Protein AF-A0A090SKT5-F1 (afdb_monomer_lite)

pLDDT: mean 83.18, std 12.88, range [39.44, 95.69]

Sequence (191 aa):
MKFIELPADWAGESSAFIEGAILAANFATEPLKPEAWLSTVVSDYTQAQESWVVEHLHAQYALLKTNQYALLTLLDDNQELAADFAEGFMTVWPVVEGQWQGKALSDGTERMLQALLTTLMLAMDEEQTHAQMRDAGFEQLPTYADLAPQLDAMVNEVAMAADEMMVGHQSQTVNPFKGVGRNDACLREWE

Secondary structure (DSSP, 8-state):
-------TT--SS-HHHHHHHHHHHHT-SS---GGGTHHHHSTT--HHHHHHHHHHHHHHHHHHHTT---HHHHHTT-HHHHHHHHHHHHHHHHHHHHHHTT----HHHHHHHHHHHHHHHHHH-HHHHHHHHHHTT-S----HHHHGGGHHHHHHHHHHHHHHHHHHHHHHH--TTTT--TTS-------

Organism: NCBI:txid990268

Structure (mmCIF, N/CA/C/O backbone):
data_AF-A0A090SKT5-F1
#
_entry.id   AF-A0A090SKT5-F1
#
loop_
_atom_site.group_PDB
_atom_site.id
_atom_site.type_symbol
_atom_site.label_atom_id
_atom_site.label_alt_id
_atom_site.label_comp_id
_atom_site.label_asym_id
_atom_site.label_entity_id
_atom_site.label_seq_id
_atom_site.pdbx_PDB_ins_code
_atom_site.Cartn_x
_atom_site.Cartn_y
_atom_site.Cartn_z
_atom_site.occupancy
_atom_site.B_iso_or_equiv
_atom_site.auth_seq_id
_atom_site.auth_comp_id
_atom_site.auth_asym_id
_atom_site.auth_atom_id
_atom_site.pdbx_PDB_model_num
ATOM 1 N N . MET A 1 1 ? 3.558 13.437 10.143 1.00 63.91 1 MET A N 1
ATOM 2 C CA . MET A 1 1 ? 2.651 12.313 9.844 1.00 63.91 1 MET A CA 1
ATOM 3 C C . MET A 1 1 ? 2.770 11.311 10.980 1.00 63.91 1 MET A C 1
ATOM 5 O O . MET A 1 1 ? 3.826 11.282 11.602 1.00 63.91 1 MET A O 1
ATOM 9 N N . LYS A 1 2 ? 1.703 10.591 11.316 1.00 69.69 2 LYS A N 1
ATOM 10 C CA . LYS A 1 2 ? 1.698 9.537 12.339 1.00 69.69 2 LYS A CA 1
ATOM 11 C C . LYS A 1 2 ? 0.786 8.417 11.847 1.00 69.69 2 LYS A C 1
ATOM 13 O O . LYS A 1 2 ? -0.106 8.708 11.052 1.00 69.69 2 LYS A O 1
ATOM 18 N N . PHE A 1 3 ? 1.012 7.196 12.322 1.00 78.38 3 PHE A N 1
ATOM 19 C CA . PHE A 1 3 ? 0.066 6.099 12.131 1.00 78.38 3 PHE A CA 1
ATOM 20 C C . PHE A 1 3 ? -1.327 6.469 12.642 1.00 78.38 3 PHE A C 1
ATOM 22 O O . PHE A 1 3 ? -1.463 7.363 13.487 1.00 78.38 3 PHE A O 1
ATOM 29 N N . ILE A 1 4 ? -2.340 5.750 12.159 1.00 78.44 4 ILE A N 1
ATOM 30 C CA . ILE A 1 4 ? -3.688 5.816 12.718 1.00 78.44 4 ILE A CA 1
ATOM 31 C C . ILE A 1 4 ? -3.653 5.669 14.248 1.00 78.44 4 ILE A C 1
ATOM 33 O O . ILE A 1 4 ? -3.120 4.703 14.808 1.00 78.44 4 ILE A O 1
ATOM 37 N N . GLU A 1 5 ? -4.209 6.665 14.940 1.00 77.44 5 GLU A N 1
ATOM 38 C CA . GLU A 1 5 ? -4.397 6.594 16.385 1.00 77.44 5 GLU A CA 1
ATOM 39 C C . GLU A 1 5 ? -5.571 5.646 16.648 1.00 77.44 5 GLU A C 1
ATOM 41 O O . GLU A 1 5 ? -6.711 5.920 16.267 1.00 77.44 5 GLU A O 1
ATOM 46 N N . LEU A 1 6 ? -5.272 4.489 17.239 1.00 75.00 6 LEU A N 1
ATOM 47 C CA . LEU A 1 6 ? -6.283 3.484 17.540 1.00 75.00 6 LEU A CA 1
ATOM 48 C C . LEU A 1 6 ? -7.045 3.875 18.819 1.00 75.00 6 LEU A C 1
ATOM 50 O O . LEU A 1 6 ? -6.420 4.310 19.793 1.00 75.00 6 LEU A O 1
ATOM 54 N N . PRO A 1 7 ? -8.382 3.721 18.847 1.00 71.44 7 PRO A N 1
ATOM 55 C CA . PRO A 1 7 ? -9.177 3.906 20.057 1.00 71.44 7 PRO A CA 1
ATOM 56 C C . PRO A 1 7 ? -8.672 3.047 21.227 1.00 71.44 7 PRO A C 1
ATOM 58 O O . PRO A 1 7 ? -8.150 1.953 21.033 1.00 71.44 7 PRO A O 1
ATOM 61 N N . ALA A 1 8 ? -8.853 3.515 22.465 1.00 64.88 8 ALA A N 1
ATOM 62 C CA . ALA A 1 8 ? -8.372 2.806 23.660 1.00 64.88 8 ALA A CA 1
ATOM 63 C C . ALA A 1 8 ? -9.045 1.435 23.889 1.00 64.88 8 ALA A C 1
ATOM 65 O O . ALA A 1 8 ? -8.529 0.606 24.635 1.00 64.88 8 ALA A O 1
ATOM 66 N N . ASP A 1 9 ? -10.202 1.213 23.271 1.00 65.06 9 ASP A N 1
ATOM 67 C CA . ASP A 1 9 ? -10.977 -0.026 23.248 1.00 65.06 9 ASP A CA 1
ATOM 68 C C . ASP A 1 9 ? -10.701 -0.889 22.004 1.00 65.06 9 ASP A C 1
ATOM 70 O O . ASP A 1 9 ? -11.391 -1.884 21.776 1.00 65.06 9 ASP A O 1
ATOM 74 N N . TRP A 1 10 ? -9.685 -0.544 21.205 1.00 68.44 10 TRP A N 1
ATOM 75 C CA . TRP A 1 10 ? -9.281 -1.330 20.046 1.00 68.44 10 TRP A CA 1
ATOM 76 C C . TRP A 1 10 ? -8.663 -2.665 20.472 1.00 68.44 10 TRP A C 1
ATOM 78 O O . TRP A 1 10 ? -7.512 -2.741 20.900 1.00 68.44 10 TRP A O 1
ATOM 88 N N . ALA A 1 11 ? -9.445 -3.734 20.348 1.00 58.81 11 ALA A N 1
ATOM 89 C CA . ALA A 1 11 ? -9.024 -5.108 20.593 1.00 58.81 11 ALA A CA 1
ATOM 90 C C . ALA A 1 11 ? -8.729 -5.824 19.263 1.00 58.81 11 ALA A C 1
ATOM 92 O O . ALA A 1 11 ? -9.421 -6.773 18.900 1.00 58.81 11 ALA A O 1
ATOM 93 N N . GLY A 1 12 ? -7.735 -5.331 18.522 1.00 67.56 12 GLY A N 1
ATOM 94 C CA . GLY A 1 12 ? -7.371 -5.844 17.200 1.00 67.56 12 GLY A CA 1
ATOM 95 C C . GLY A 1 12 ? -5.898 -5.627 16.860 1.00 67.56 12 GLY A C 1
ATOM 96 O O . GLY A 1 12 ? -5.064 -5.494 17.755 1.00 67.56 12 GLY A O 1
ATOM 97 N N . GLU A 1 13 ? -5.610 -5.586 15.562 1.00 80.75 13 GLU A N 1
ATOM 98 C CA . GLU A 1 13 ? -4.256 -5.477 15.007 1.00 80.75 13 GLU A CA 1
ATOM 99 C C . GLU A 1 13 ? -3.571 -4.134 15.309 1.00 80.75 13 GLU A C 1
ATOM 101 O O . GLU A 1 13 ? -4.218 -3.158 15.711 1.00 80.75 13 GLU A O 1
ATOM 106 N N . SER A 1 14 ? -2.247 -4.090 15.116 1.00 86.50 14 SER A N 1
ATOM 107 C CA . SER A 1 14 ? -1.407 -2.927 15.419 1.00 86.50 14 SER A CA 1
ATOM 108 C C . SER A 1 14 ? -1.718 -1.714 14.530 1.00 86.50 14 SER A C 1
ATOM 110 O O . SER A 1 14 ? -2.262 -1.828 13.431 1.00 86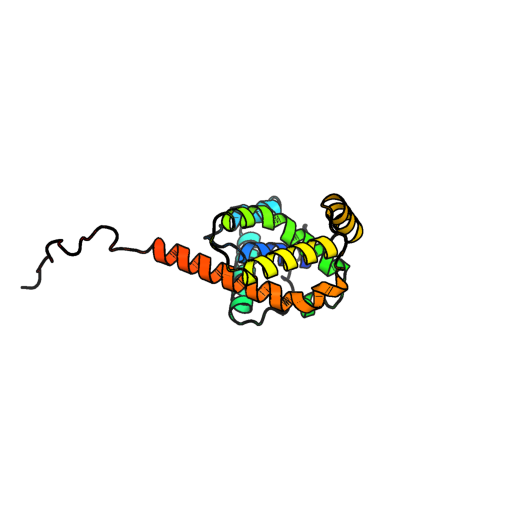.50 14 SER A O 1
ATOM 112 N N . SER A 1 15 ? -1.344 -0.510 14.983 1.00 88.06 15 SER A N 1
ATOM 113 C CA . SER A 1 15 ? -1.530 0.719 14.193 1.00 88.06 15 SER A CA 1
ATOM 114 C C . SER A 1 15 ? -0.823 0.659 12.835 1.00 88.06 15 SER A C 1
ATOM 116 O O . SER A 1 15 ? -1.331 1.213 11.864 1.00 88.06 15 SER A O 1
ATOM 118 N N . ALA A 1 16 ? 0.333 -0.012 12.763 1.00 89.19 16 ALA A N 1
ATOM 119 C CA . ALA A 1 16 ? 1.085 -0.187 11.524 1.00 89.19 16 ALA A CA 1
ATOM 120 C C . ALA A 1 16 ? 0.335 -1.096 10.541 1.00 89.19 16 ALA A C 1
ATOM 122 O O . ALA A 1 16 ? 0.197 -0.740 9.371 1.00 89.19 16 ALA A O 1
ATOM 123 N N . PHE A 1 17 ? -0.237 -2.200 11.031 1.00 91.69 17 PHE A N 1
ATOM 124 C CA . PHE A 1 17 ? -1.063 -3.103 10.231 1.00 91.69 17 PHE A CA 1
ATOM 125 C C . PHE A 1 17 ? -2.270 -2.384 9.614 1.00 91.69 17 PHE A C 1
ATOM 127 O O . PHE A 1 17 ? -2.494 -2.439 8.404 1.00 91.69 17 PHE A O 1
ATOM 134 N N . ILE A 1 18 ? -3.027 -1.638 10.425 1.00 90.44 18 ILE A N 1
ATOM 135 C CA . ILE A 1 18 ? -4.195 -0.898 9.928 1.00 90.44 18 ILE A CA 1
ATOM 136 C C . ILE A 1 18 ? -3.782 0.186 8.922 1.00 90.44 18 ILE A C 1
ATOM 138 O O . ILE A 1 18 ? -4.467 0.385 7.920 1.00 90.44 18 ILE A O 1
ATOM 142 N N . GLU A 1 19 ? -2.648 0.855 9.133 1.00 91.94 19 GLU A N 1
ATOM 143 C CA . GLU A 1 19 ? -2.122 1.840 8.181 1.00 91.94 19 GLU A CA 1
ATOM 144 C C . GLU A 1 19 ? -1.799 1.215 6.816 1.00 91.94 19 GLU A C 1
ATOM 146 O O . GLU A 1 19 ? -2.153 1.791 5.782 1.00 91.94 19 GLU A O 1
ATOM 151 N N . GLY A 1 20 ? -1.162 0.039 6.804 1.00 92.88 20 GLY A N 1
ATOM 152 C CA . GLY A 1 20 ? -0.850 -0.702 5.581 1.00 92.88 20 GLY A CA 1
ATOM 153 C C . GLY A 1 20 ? -2.106 -1.147 4.839 1.00 92.88 20 GLY A C 1
ATOM 154 O O . GLY A 1 20 ? -2.212 -0.961 3.625 1.00 92.88 20 GLY A O 1
ATOM 155 N N . ALA A 1 21 ? -3.102 -1.641 5.576 1.00 93.00 21 ALA A N 1
ATOM 156 C CA . ALA A 1 21 ? -4.405 -2.006 5.028 1.00 93.00 21 ALA A CA 1
ATOM 157 C C . ALA A 1 21 ? -5.124 -0.807 4.382 1.00 93.00 21 ALA A C 1
ATOM 159 O O . ALA A 1 21 ? -5.658 -0.914 3.275 1.00 93.00 21 ALA A O 1
ATOM 160 N N . ILE A 1 22 ? -5.095 0.356 5.042 1.00 92.69 22 ILE A N 1
ATOM 161 C CA . ILE A 1 22 ? -5.663 1.600 4.508 1.00 92.69 22 ILE A CA 1
ATOM 162 C C . ILE A 1 22 ? -4.902 2.056 3.257 1.00 92.69 22 ILE A C 1
ATOM 164 O O . ILE A 1 22 ? -5.537 2.491 2.293 1.00 92.69 22 ILE A O 1
ATOM 168 N N . LEU A 1 23 ? -3.570 1.915 3.226 1.00 94.19 23 LEU A N 1
ATOM 169 C CA . LEU A 1 23 ? -2.784 2.256 2.039 1.00 94.19 23 LEU A CA 1
ATOM 170 C C . LEU A 1 23 ? -3.163 1.382 0.842 1.00 94.19 23 LEU A C 1
ATOM 172 O O . LEU A 1 23 ? -3.394 1.912 -0.245 1.00 94.19 23 LEU A O 1
ATOM 176 N N . ALA A 1 24 ? -3.289 0.070 1.042 1.00 94.88 24 ALA A N 1
ATOM 177 C CA . ALA A 1 24 ? -3.755 -0.833 -0.005 1.00 94.88 24 ALA A CA 1
ATOM 178 C C . ALA A 1 24 ? -5.140 -0.414 -0.521 1.00 94.88 24 ALA A C 1
ATOM 180 O O . ALA A 1 24 ? -5.337 -0.313 -1.731 1.00 94.88 24 ALA A O 1
ATOM 181 N N . ALA A 1 25 ? -6.079 -0.085 0.373 1.00 92.69 25 ALA A N 1
ATOM 182 C CA . ALA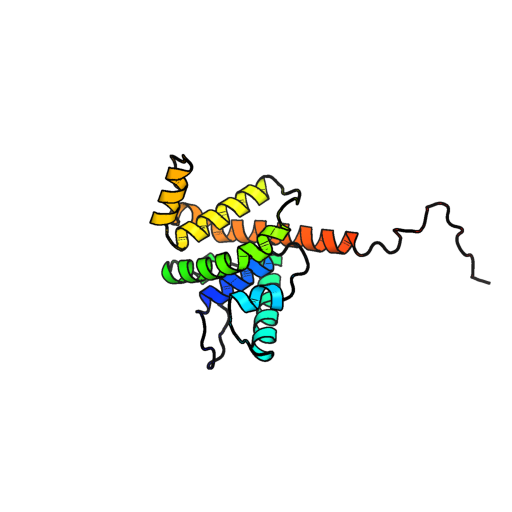 A 1 25 ? -7.404 0.402 -0.012 1.00 92.69 25 ALA A CA 1
ATOM 183 C C . ALA A 1 25 ? -7.349 1.719 -0.814 1.00 92.69 25 ALA A C 1
ATOM 185 O O . ALA A 1 25 ? -8.124 1.896 -1.755 1.00 92.69 25 ALA A O 1
ATOM 186 N N . ASN A 1 26 ? -6.412 2.619 -0.500 1.00 92.88 26 ASN A N 1
ATOM 187 C CA . ASN A 1 26 ? -6.178 3.852 -1.258 1.00 92.88 26 ASN A CA 1
ATOM 188 C C . ASN A 1 26 ? -5.581 3.620 -2.654 1.00 92.88 26 ASN A C 1
ATOM 190 O O . ASN A 1 26 ? -5.641 4.518 -3.493 1.00 92.88 26 ASN A O 1
ATOM 194 N N . PHE A 1 27 ? -5.057 2.427 -2.938 1.00 94.00 27 PHE A N 1
ATOM 195 C CA . PHE A 1 27 ? -4.645 2.020 -4.284 1.00 94.00 27 PHE A CA 1
ATOM 196 C C . PHE A 1 27 ? -5.785 1.402 -5.099 1.00 94.00 27 PHE A C 1
ATOM 198 O O . PHE A 1 27 ? -5.551 0.893 -6.197 1.00 94.00 27 PHE A O 1
ATOM 205 N N . ALA A 1 28 ? -7.025 1.436 -4.606 1.00 91.38 28 ALA A N 1
ATOM 206 C CA . ALA A 1 28 ? -8.179 1.094 -5.421 1.00 91.38 28 ALA A CA 1
ATOM 207 C C . ALA A 1 28 ? -8.213 1.966 -6.685 1.00 91.38 28 ALA A C 1
ATOM 209 O O . ALA A 1 28 ? -8.027 3.179 -6.642 1.00 91.38 28 ALA A O 1
ATOM 210 N N . THR A 1 29 ? -8.463 1.341 -7.830 1.00 86.69 29 THR A N 1
ATOM 211 C CA . THR A 1 29 ? -8.584 2.030 -9.127 1.00 86.69 29 THR A CA 1
ATOM 212 C C . THR A 1 29 ? -10.052 2.249 -9.507 1.00 86.69 29 THR A C 1
ATOM 214 O O . THR A 1 29 ? -10.357 2.797 -10.567 1.00 86.69 29 THR A O 1
ATOM 217 N N . GLU A 1 30 ? -10.973 1.790 -8.658 1.00 86.00 30 GLU A N 1
ATOM 218 C CA . GLU A 1 30 ? -12.425 1.928 -8.755 1.00 86.00 30 GLU A CA 1
ATOM 219 C C . GLU A 1 30 ? -13.002 2.236 -7.368 1.00 86.00 30 GLU A C 1
ATOM 221 O O . GLU A 1 30 ? -12.343 1.966 -6.363 1.00 86.00 30 GLU A O 1
ATOM 226 N N . PRO A 1 31 ? -14.230 2.782 -7.273 1.00 83.44 31 PRO A N 1
ATOM 227 C CA . PRO A 1 31 ? -14.885 3.005 -5.988 1.00 83.44 31 PRO A CA 1
ATOM 228 C C . PRO A 1 31 ? -14.985 1.715 -5.161 1.00 83.44 31 PRO A C 1
ATOM 230 O O . PRO A 1 31 ? -15.835 0.860 -5.414 1.00 83.44 31 PRO A O 1
ATOM 233 N N . LEU A 1 32 ? -14.128 1.599 -4.148 1.00 85.94 32 LEU A N 1
ATOM 234 C CA . LEU A 1 32 ? -14.120 0.495 -3.200 1.00 85.94 32 LEU A CA 1
ATOM 235 C C . LEU A 1 32 ? -14.872 0.910 -1.937 1.00 85.94 32 LEU A C 1
ATOM 237 O O . LEU A 1 32 ? -14.571 1.925 -1.313 1.00 85.94 32 LEU A O 1
ATOM 241 N N . LYS A 1 33 ? -15.874 0.116 -1.569 1.00 85.88 33 LYS A N 1
ATOM 242 C CA . LYS A 1 33 ? -16.616 0.316 -0.327 1.00 85.88 33 LYS A CA 1
ATOM 243 C C . LYS A 1 33 ? -15.802 -0.189 0.873 1.00 85.88 33 LYS A C 1
ATOM 245 O O . LYS A 1 33 ? -15.205 -1.259 0.742 1.00 85.88 33 LYS A O 1
ATOM 250 N N . PRO A 1 34 ? -15.794 0.511 2.022 1.00 84.44 34 PRO A N 1
ATOM 251 C CA . PRO A 1 34 ? -15.073 0.075 3.219 1.00 84.44 34 PRO A CA 1
ATOM 252 C C . PRO A 1 34 ? -15.412 -1.356 3.632 1.00 84.44 34 PRO A C 1
ATOM 25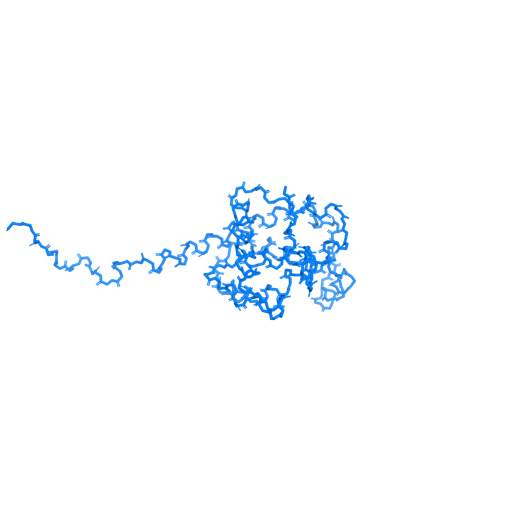4 O O . PRO A 1 34 ? -14.522 -2.146 3.918 1.00 84.44 34 PRO A O 1
ATOM 257 N N . GLU A 1 35 ? -16.683 -1.739 3.549 1.00 85.25 35 GLU A N 1
ATOM 258 C CA . GLU A 1 35 ? -17.174 -3.059 3.950 1.00 85.25 35 GLU A CA 1
ATOM 259 C C . GLU A 1 35 ? -16.612 -4.202 3.089 1.00 85.25 35 GLU A C 1
ATOM 261 O O . GLU A 1 35 ? -16.664 -5.358 3.497 1.00 85.25 35 GLU A O 1
ATOM 266 N N . ALA A 1 36 ? -16.073 -3.904 1.900 1.00 85.44 36 ALA A N 1
ATOM 267 C CA . ALA A 1 36 ? -15.491 -4.911 1.013 1.00 85.44 36 ALA A CA 1
ATOM 268 C C . ALA A 1 36 ? -14.099 -5.388 1.463 1.00 85.44 36 ALA A C 1
ATOM 270 O O . ALA A 1 36 ? -13.679 -6.469 1.055 1.00 85.44 36 ALA A O 1
ATOM 271 N N . TRP A 1 37 ? -13.390 -4.597 2.273 1.00 89.12 37 TRP A N 1
ATOM 272 C CA . TRP A 1 37 ? -12.034 -4.914 2.734 1.00 89.12 37 TRP A CA 1
ATOM 273 C C . TRP A 1 37 ? -11.875 -4.798 4.252 1.00 89.12 37 TRP A C 1
ATOM 275 O O . TRP A 1 37 ? -11.118 -5.551 4.846 1.00 89.12 37 TRP A O 1
ATOM 285 N N . LEU A 1 38 ? -12.619 -3.920 4.926 1.00 86.44 38 LEU A N 1
ATOM 286 C CA . LEU A 1 38 ? -12.474 -3.710 6.367 1.00 86.44 38 LEU A CA 1
ATOM 287 C C . LEU A 1 38 ? -12.774 -4.984 7.168 1.00 86.44 38 LEU A C 1
ATOM 289 O O . LEU A 1 38 ? -12.102 -5.256 8.159 1.00 86.44 38 LEU A O 1
ATOM 293 N N . SER A 1 39 ? -13.708 -5.818 6.698 1.00 85.75 39 SER A N 1
ATOM 294 C CA . SER A 1 39 ? -14.026 -7.104 7.330 1.00 85.75 39 SER A CA 1
ATOM 295 C C . SER A 1 39 ? -12.896 -8.136 7.255 1.00 85.75 39 SER A C 1
ATOM 297 O O . SER A 1 39 ? -12.932 -9.112 7.999 1.00 85.75 39 SER A O 1
ATOM 299 N N . THR A 1 40 ? -11.925 -7.977 6.345 1.00 85.50 40 THR A N 1
ATOM 300 C CA . THR A 1 40 ? -10.759 -8.877 6.258 1.00 85.50 40 THR A CA 1
ATOM 301 C C . THR A 1 40 ? -9.666 -8.497 7.252 1.00 85.50 40 THR A C 1
ATOM 303 O O . THR A 1 40 ? -8.800 -9.313 7.537 1.00 85.50 40 THR A O 1
ATOM 306 N N . VAL A 1 41 ? -9.715 -7.268 7.767 1.00 84.94 41 VAL A N 1
ATOM 307 C CA . VAL A 1 41 ? -8.723 -6.668 8.670 1.00 84.94 41 VAL A CA 1
ATOM 308 C C . VAL A 1 41 ? -9.243 -6.682 10.107 1.00 84.94 41 VAL A C 1
ATOM 310 O O . VAL A 1 41 ? -8.510 -6.978 11.042 1.00 84.94 41 VAL A O 1
ATOM 313 N N . VAL A 1 42 ? -10.529 -6.375 10.293 1.00 82.31 42 VAL A N 1
ATOM 314 C CA . VAL A 1 42 ? -11.173 -6.287 11.603 1.00 82.31 42 VAL A CA 1
ATOM 315 C C . VAL A 1 42 ? -12.477 -7.068 11.561 1.00 82.31 42 VAL A C 1
ATOM 317 O O . VAL A 1 42 ? -13.410 -6.722 10.837 1.00 82.31 42 VAL A O 1
ATOM 320 N N . SER A 1 43 ? -12.550 -8.131 12.358 1.00 77.94 43 SER A N 1
ATOM 321 C CA . SER A 1 43 ? -13.794 -8.877 12.554 1.00 77.94 43 SER A CA 1
ATOM 322 C C . SER A 1 43 ? -14.737 -8.098 13.474 1.00 77.94 43 SER A C 1
ATOM 324 O O . SER A 1 43 ? -14.291 -7.524 14.463 1.00 77.94 43 SER A O 1
ATOM 326 N N . ASP A 1 44 ? -16.036 -8.093 13.164 1.00 75.62 44 ASP A N 1
ATOM 327 C CA . ASP A 1 44 ? -17.092 -7.490 13.996 1.00 75.62 44 ASP A CA 1
ATOM 328 C C . ASP A 1 44 ? -16.866 -6.004 14.364 1.00 75.62 44 ASP A C 1
ATOM 330 O O . ASP A 1 44 ? -17.134 -5.574 15.490 1.00 75.62 44 ASP A O 1
ATOM 334 N N . TYR A 1 45 ? -16.395 -5.196 13.406 1.00 79.69 45 TYR A N 1
ATOM 335 C CA . TYR A 1 45 ? -16.198 -3.760 13.613 1.00 79.69 45 TYR A CA 1
ATOM 336 C C . TYR A 1 45 ? -17.525 -3.010 13.835 1.00 79.69 45 TYR A C 1
ATOM 338 O O . TYR A 1 45 ? -18.578 -3.321 13.274 1.00 79.69 45 TYR A O 1
ATOM 346 N N . THR A 1 46 ? -17.472 -1.968 14.660 1.00 84.00 46 THR A N 1
ATOM 347 C CA . THR A 1 46 ? -18.603 -1.068 14.911 1.00 84.00 46 THR A CA 1
ATOM 348 C C . THR A 1 46 ? -18.692 0.022 13.843 1.00 84.00 46 THR A C 1
ATOM 350 O O . THR A 1 46 ? -17.693 0.411 13.242 1.00 84.00 46 THR A O 1
ATOM 353 N N . GLN A 1 47 ? -19.874 0.619 13.670 1.00 84.19 47 GLN A N 1
ATOM 354 C CA . GLN A 1 47 ? -20.056 1.752 12.749 1.00 84.19 47 GLN A CA 1
ATOM 355 C C . GLN A 1 47 ? -19.149 2.957 13.086 1.00 84.19 47 GLN A C 1
ATOM 357 O O . GLN A 1 47 ? -18.751 3.715 12.201 1.00 84.19 47 GLN A O 1
ATOM 362 N N . ALA A 1 48 ? -18.805 3.138 14.367 1.00 83.44 48 ALA A N 1
ATOM 363 C CA . ALA A 1 48 ? -17.878 4.180 14.801 1.00 83.44 48 ALA A CA 1
ATOM 364 C C . ALA A 1 48 ? -16.446 3.903 14.317 1.00 83.44 48 ALA A C 1
ATOM 366 O O . ALA A 1 48 ? -15.785 4.812 13.823 1.00 83.44 48 ALA A O 1
ATOM 367 N N . GLN A 1 49 ? -15.993 2.648 14.403 1.00 81.81 49 GLN A N 1
ATOM 368 C CA . GLN A 1 49 ? -14.689 2.222 13.886 1.00 81.81 49 GLN A CA 1
ATOM 369 C C . GLN A 1 49 ? -14.627 2.314 12.360 1.00 81.81 49 GLN A C 1
ATOM 371 O O . GLN A 1 49 ? -13.621 2.765 11.824 1.00 81.81 49 GLN A O 1
ATOM 376 N N . GLU A 1 50 ? -15.708 1.959 11.663 1.00 86.06 50 GLU A N 1
ATOM 377 C CA . GLU A 1 50 ? -15.799 2.142 10.211 1.00 86.06 50 GLU A CA 1
ATOM 378 C C . GLU A 1 50 ? -15.622 3.614 9.829 1.00 86.06 50 GLU A C 1
ATOM 380 O O . GLU A 1 50 ? -14.761 3.947 9.020 1.00 86.06 50 GLU A O 1
ATOM 385 N N . SER A 1 51 ? -16.386 4.506 10.468 1.00 86.50 51 SER A N 1
ATOM 386 C CA . SER A 1 51 ? -16.304 5.950 10.217 1.00 86.50 51 SER A CA 1
ATOM 387 C C . SER A 1 51 ? -14.895 6.486 10.488 1.00 86.50 51 SER A C 1
ATOM 389 O O . SER A 1 51 ? -14.365 7.255 9.693 1.00 86.50 51 SER A O 1
ATOM 391 N N . TRP A 1 52 ? -14.262 6.022 11.567 1.00 84.50 52 TRP A N 1
ATOM 392 C CA . TRP A 1 52 ? -12.893 6.386 11.932 1.00 84.50 52 TRP A CA 1
ATOM 393 C C . TRP A 1 52 ? -11.864 5.969 10.874 1.00 84.50 52 TRP A C 1
ATOM 395 O O . TRP A 1 52 ? -11.031 6.771 10.451 1.00 84.50 52 TRP A O 1
ATOM 405 N N . VAL A 1 53 ? -11.943 4.724 10.401 1.00 87.00 53 VAL A N 1
ATOM 406 C CA . VAL A 1 53 ? -11.059 4.210 9.347 1.00 87.00 53 VAL A CA 1
ATOM 407 C C . VAL A 1 53 ? -11.274 4.967 8.039 1.00 87.00 53 VAL A C 1
ATOM 409 O O . VAL A 1 53 ? -10.304 5.302 7.365 1.00 87.00 53 VAL A O 1
ATOM 412 N N . VAL A 1 54 ? -12.522 5.287 7.692 1.00 88.50 54 VAL A N 1
ATOM 413 C CA . VAL A 1 54 ?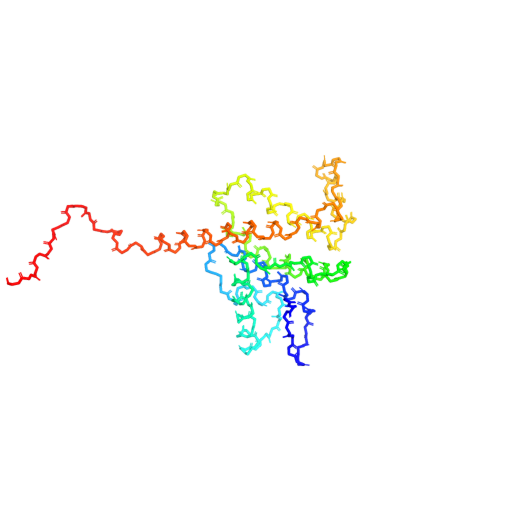 -12.853 6.065 6.489 1.00 88.50 54 VAL A CA 1
ATOM 414 C C . VAL A 1 54 ? -12.295 7.488 6.566 1.00 88.50 54 VAL A C 1
ATOM 416 O O . VAL A 1 54 ? -11.735 7.985 5.588 1.00 88.50 54 VAL A O 1
ATOM 419 N N . GLU A 1 55 ? -12.393 8.144 7.722 1.00 89.00 55 GLU A N 1
ATOM 420 C CA . GLU A 1 55 ? -11.787 9.461 7.939 1.00 89.00 55 GLU A CA 1
ATOM 421 C C . GLU A 1 55 ? -10.264 9.414 7.762 1.00 89.00 55 GLU A C 1
ATOM 423 O O . GLU A 1 55 ? -9.697 10.258 7.057 1.00 89.00 55 GLU A O 1
ATOM 428 N N . HIS A 1 56 ? -9.603 8.399 8.329 1.00 89.94 56 HIS A N 1
ATOM 429 C CA . HIS A 1 56 ? -8.158 8.220 8.173 1.00 89.94 56 HIS A CA 1
ATOM 430 C C . HIS A 1 56 ? -7.764 7.881 6.732 1.00 89.94 56 HIS A C 1
ATOM 432 O O . HIS A 1 56 ? -6.791 8.432 6.220 1.00 89.94 56 HIS A O 1
ATOM 438 N N . LEU A 1 57 ? -8.555 7.062 6.036 1.00 90.50 57 LEU A N 1
ATOM 439 C CA . LEU A 1 57 ? -8.376 6.756 4.615 1.00 90.50 57 LEU A CA 1
ATOM 440 C C . LEU A 1 57 ? -8.378 8.034 3.774 1.00 90.50 57 LEU A C 1
ATOM 442 O O . LEU A 1 57 ? -7.471 8.240 2.965 1.00 90.50 57 LEU A O 1
ATOM 446 N N . HIS A 1 58 ? -9.336 8.934 4.009 1.00 90.25 58 HIS A N 1
ATOM 447 C CA . HIS A 1 58 ? -9.395 10.226 3.324 1.00 90.25 58 HIS A CA 1
ATOM 448 C C . HIS A 1 58 ? -8.220 11.147 3.674 1.00 90.25 58 HIS A C 1
ATOM 450 O O . HIS A 1 58 ? -7.697 11.833 2.789 1.00 90.25 58 HIS A O 1
ATOM 456 N N . ALA A 1 59 ? -7.784 11.163 4.936 1.00 89.25 59 ALA A N 1
ATOM 457 C CA . ALA A 1 59 ? -6.616 11.930 5.359 1.00 89.25 59 ALA A CA 1
ATOM 458 C C . ALA A 1 59 ? -5.332 11.418 4.685 1.00 89.25 59 ALA A C 1
ATOM 460 O O . ALA A 1 59 ? -4.556 12.216 4.153 1.00 89.25 59 ALA A O 1
ATOM 461 N N . GLN A 1 60 ? -5.139 10.097 4.640 1.00 91.25 60 GLN A N 1
ATOM 462 C CA . GLN A 1 60 ? -4.003 9.461 3.976 1.00 91.25 60 GLN A CA 1
ATOM 463 C C . GLN A 1 60 ? -4.019 9.744 2.465 1.00 91.25 60 GLN A C 1
ATOM 465 O O . GLN A 1 60 ? -3.011 10.178 1.908 1.00 91.25 60 GLN A O 1
ATOM 470 N N . TYR A 1 61 ? -5.177 9.628 1.813 1.00 90.00 61 TYR A N 1
ATOM 471 C CA . TYR A 1 61 ? -5.345 9.971 0.399 1.00 90.00 61 TYR A CA 1
ATOM 472 C C . TYR A 1 61 ? -4.985 11.435 0.091 1.00 90.00 61 TYR A C 1
ATOM 474 O O . TYR A 1 61 ? -4.326 11.726 -0.910 1.00 90.00 61 TYR A O 1
ATOM 482 N N . ALA A 1 62 ? -5.353 12.383 0.960 1.00 89.38 62 ALA A N 1
ATOM 483 C CA . ALA A 1 62 ? -4.974 13.787 0.788 1.00 89.38 62 ALA A CA 1
ATOM 484 C C . ALA A 1 62 ? -3.446 14.001 0.845 1.00 89.38 62 ALA A C 1
ATOM 486 O O . ALA A 1 62 ? -2.905 14.843 0.119 1.00 89.38 62 ALA A O 1
ATOM 487 N N . LEU A 1 63 ? -2.740 13.227 1.673 1.00 90.50 63 LEU A N 1
ATOM 488 C CA . LEU A 1 63 ? -1.278 13.261 1.765 1.00 90.50 63 LEU A CA 1
ATOM 489 C C . LEU A 1 63 ? -0.619 12.647 0.528 1.00 90.50 63 LEU A C 1
ATOM 491 O O . LEU A 1 63 ? 0.316 13.246 -0.004 1.00 90.50 63 LEU A O 1
ATOM 495 N N . LEU A 1 64 ? -1.148 11.528 0.023 1.00 90.75 64 LEU A N 1
ATOM 496 C CA . LEU A 1 64 ? -0.688 10.904 -1.224 1.00 90.75 64 LEU A CA 1
ATOM 497 C C . LEU A 1 64 ? -0.815 11.878 -2.403 1.00 90.75 64 LEU A C 1
ATOM 499 O O . LEU A 1 64 ? 0.156 12.136 -3.109 1.00 90.75 64 LEU A O 1
ATOM 503 N N . LYS A 1 65 ? -1.965 12.548 -2.546 1.00 88.00 65 LYS A N 1
ATOM 504 C CA . LYS A 1 65 ? -2.181 13.541 -3.616 1.00 88.00 65 LYS A CA 1
ATOM 505 C C . LYS A 1 65 ? -1.267 14.755 -3.567 1.00 88.00 65 LYS A C 1
ATOM 507 O O . LYS A 1 65 ? -1.102 15.445 -4.569 1.00 88.00 65 LYS A O 1
ATOM 512 N N . THR A 1 66 ? -0.723 15.062 -2.398 1.00 88.00 66 THR A N 1
ATOM 513 C CA . THR A 1 66 ? 0.183 16.197 -2.218 1.00 88.00 66 THR A CA 1
ATOM 514 C C . THR A 1 66 ? 1.646 15.771 -2.156 1.00 88.00 66 THR A C 1
ATOM 516 O O . THR A 1 66 ? 2.496 16.628 -1.925 1.00 88.00 66 THR A O 1
ATOM 519 N N . ASN A 1 67 ? 1.948 14.485 -2.391 1.00 85.88 67 ASN A N 1
ATOM 520 C CA . ASN A 1 67 ? 3.285 13.904 -2.264 1.00 85.88 67 ASN A CA 1
ATOM 521 C C . ASN A 1 67 ? 3.916 14.194 -0.884 1.00 85.88 67 ASN A C 1
ATOM 523 O O . ASN A 1 67 ? 5.095 14.514 -0.757 1.00 85.88 67 ASN A O 1
ATOM 527 N N . GLN A 1 68 ? 3.084 14.168 0.161 1.00 87.81 68 GLN A N 1
ATOM 528 C CA . GLN A 1 68 ? 3.479 14.395 1.556 1.00 87.81 68 GLN A CA 1
ATOM 529 C C . GLN A 1 68 ? 3.425 13.109 2.390 1.00 87.81 68 GLN A C 1
ATOM 531 O O . GLN A 1 68 ? 3.718 13.139 3.588 1.00 87.81 68 GLN A O 1
ATOM 536 N N . TYR A 1 69 ? 3.047 11.985 1.776 1.00 89.12 69 TYR A N 1
ATOM 537 C CA . TYR A 1 69 ? 3.086 10.681 2.420 1.00 89.12 69 TYR A CA 1
ATOM 538 C C . TYR A 1 69 ? 4.519 10.128 2.395 1.00 89.12 69 TYR A C 1
ATOM 540 O O . TYR A 1 69 ? 4.984 9.624 1.377 1.00 89.12 69 TYR A O 1
ATOM 548 N N . ALA A 1 70 ? 5.220 10.278 3.519 1.00 88.31 70 ALA A N 1
ATOM 549 C CA . ALA A 1 70 ? 6.562 9.747 3.762 1.00 88.31 70 ALA A CA 1
ATOM 550 C C . ALA A 1 70 ? 6.492 8.472 4.623 1.00 88.31 70 ALA A C 1
ATOM 552 O O . ALA A 1 70 ? 6.533 8.541 5.857 1.00 88.31 70 ALA A O 1
ATOM 553 N N . LEU A 1 71 ? 6.356 7.315 3.973 1.00 88.19 71 LEU A N 1
ATOM 554 C CA . LEU A 1 71 ? 6.274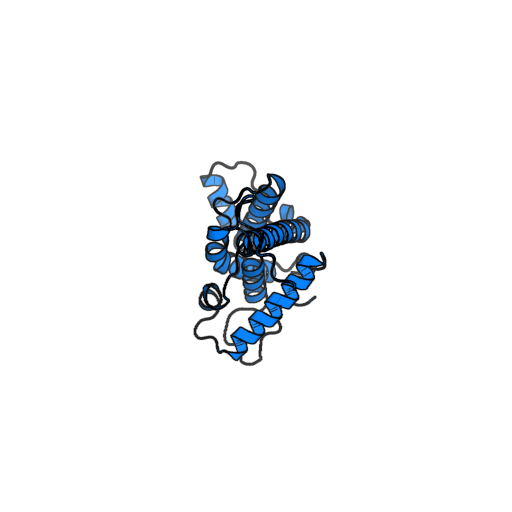 6.003 4.616 1.00 88.19 71 LEU A CA 1
ATOM 555 C C . LEU A 1 71 ? 7.571 5.664 5.353 1.00 88.19 71 LEU A C 1
ATOM 557 O O . LEU A 1 71 ? 7.524 5.206 6.491 1.00 88.19 71 LEU A O 1
ATOM 561 N N . LEU A 1 72 ? 8.728 5.970 4.764 1.00 87.88 72 LEU A N 1
ATOM 562 C CA . LEU A 1 72 ? 10.029 5.733 5.400 1.00 87.88 72 LEU A CA 1
ATOM 563 C C . LEU A 1 72 ? 10.145 6.400 6.774 1.00 87.88 72 LEU A C 1
ATOM 565 O O . LEU A 1 72 ? 10.656 5.813 7.723 1.00 87.88 72 LEU A O 1
ATOM 569 N N . THR A 1 73 ? 9.608 7.614 6.898 1.00 86.56 73 THR A N 1
ATOM 570 C CA . THR A 1 73 ? 9.605 8.349 8.171 1.00 86.56 73 THR A CA 1
ATOM 571 C C . THR A 1 73 ? 8.644 7.740 9.197 1.00 86.56 73 THR A C 1
ATOM 573 O O . THR A 1 73 ? 8.861 7.902 10.392 1.00 86.56 73 THR A O 1
ATOM 576 N N . LEU A 1 74 ? 7.573 7.065 8.760 1.00 84.69 74 LEU A N 1
ATOM 577 C CA . LEU A 1 74 ? 6.660 6.356 9.665 1.00 84.69 74 LEU A CA 1
ATOM 578 C C . LEU A 1 74 ? 7.268 5.061 10.199 1.00 84.69 74 LEU A C 1
ATOM 580 O O . LEU A 1 74 ? 7.043 4.726 11.359 1.00 84.69 74 LEU A O 1
ATOM 584 N N . LEU A 1 75 ? 8.002 4.341 9.350 1.00 86.81 75 LEU A N 1
ATOM 585 C CA . LEU A 1 75 ? 8.622 3.072 9.716 1.00 86.81 75 LEU A CA 1
ATOM 586 C C . LEU A 1 75 ? 9.847 3.266 10.620 1.00 86.81 75 LEU A C 1
ATOM 588 O O . LEU A 1 75 ? 10.130 2.382 11.419 1.00 86.81 75 LEU A O 1
ATOM 592 N N . ASP A 1 76 ? 10.536 4.412 10.534 1.00 84.25 76 ASP A N 1
ATOM 593 C CA . ASP A 1 76 ? 11.676 4.786 11.397 1.00 84.25 76 ASP A CA 1
ATOM 594 C C . ASP A 1 76 ? 12.766 3.694 11.471 1.00 84.25 76 ASP A C 1
ATOM 596 O O . ASP A 1 76 ? 13.280 3.369 12.539 1.00 84.25 76 ASP A O 1
ATOM 600 N N . ASP A 1 77 ? 13.059 3.060 10.327 1.00 77.88 77 ASP A N 1
ATOM 601 C CA . ASP A 1 77 ? 13.958 1.898 10.190 1.00 77.88 77 ASP A CA 1
ATOM 602 C C . ASP A 1 77 ? 13.616 0.697 11.103 1.00 77.88 77 ASP A C 1
ATOM 604 O O . ASP A 1 77 ? 14.425 -0.216 11.292 1.00 77.88 77 ASP A O 1
ATOM 608 N N . ASN A 1 78 ? 12.401 0.650 11.653 1.00 86.94 78 ASN A N 1
ATOM 609 C CA . ASN A 1 78 ? 11.933 -0.444 12.487 1.00 86.94 78 ASN A CA 1
ATOM 610 C C . ASN A 1 78 ? 11.358 -1.571 11.621 1.00 86.94 78 ASN A C 1
ATOM 612 O O . ASN A 1 78 ? 10.268 -1.465 11.055 1.00 86.94 78 ASN A O 1
ATOM 616 N N . GLN A 1 79 ? 12.096 -2.678 11.563 1.00 85.44 79 GLN A N 1
ATOM 617 C CA . GLN A 1 79 ? 11.726 -3.847 10.774 1.00 85.44 79 GLN A CA 1
ATOM 618 C C . GLN A 1 79 ? 10.433 -4.521 11.260 1.00 85.44 79 GLN A C 1
ATOM 620 O O . GLN A 1 79 ? 9.679 -5.012 10.430 1.00 85.44 79 GLN A O 1
ATOM 625 N N . GLU A 1 80 ? 10.130 -4.500 12.563 1.00 88.50 80 GLU A N 1
ATOM 626 C CA . GLU A 1 80 ? 8.866 -5.046 13.086 1.00 88.50 80 GLU A CA 1
ATOM 627 C C . GLU A 1 80 ? 7.673 -4.208 12.607 1.00 88.50 80 GLU A C 1
ATOM 629 O O . GLU A 1 80 ? 6.689 -4.753 12.120 1.00 88.50 80 GLU A O 1
ATOM 634 N N . LEU A 1 81 ? 7.787 -2.873 12.643 1.00 89.88 81 LEU A N 1
ATOM 635 C CA . LEU A 1 81 ? 6.740 -1.989 12.113 1.00 89.88 81 LEU A CA 1
ATOM 636 C C . LEU A 1 81 ? 6.577 -2.136 10.598 1.00 89.88 81 LEU A C 1
ATOM 638 O O . LEU A 1 81 ? 5.458 -2.062 10.096 1.00 89.88 81 LEU A O 1
ATOM 642 N N . ALA A 1 82 ? 7.680 -2.331 9.872 1.00 90.75 82 ALA A N 1
ATOM 643 C CA . ALA A 1 82 ? 7.648 -2.571 8.433 1.00 90.75 82 ALA A CA 1
ATOM 644 C C . ALA A 1 82 ? 6.960 -3.899 8.091 1.00 90.75 82 ALA A C 1
ATOM 646 O O . ALA A 1 82 ? 6.178 -3.938 7.142 1.00 90.75 82 ALA A O 1
ATOM 647 N N . ALA A 1 83 ? 7.209 -4.952 8.875 1.00 92.75 83 ALA A N 1
ATOM 648 C CA . ALA A 1 83 ? 6.559 -6.249 8.724 1.00 92.75 83 ALA A CA 1
ATOM 649 C C . ALA A 1 83 ? 5.051 -6.162 9.007 1.00 92.75 83 ALA A C 1
ATOM 651 O O . ALA A 1 83 ? 4.264 -6.534 8.139 1.00 92.75 83 ALA A O 1
ATOM 652 N N . ASP A 1 84 ? 4.649 -5.581 10.145 1.00 93.25 84 ASP A N 1
ATOM 653 C CA . ASP A 1 84 ? 3.237 -5.368 10.503 1.00 93.25 84 ASP A CA 1
ATOM 654 C C . ASP A 1 84 ? 2.498 -4.572 9.416 1.00 93.25 84 ASP A C 1
ATOM 656 O O . ASP A 1 84 ? 1.400 -4.927 8.982 1.00 93.25 84 ASP A O 1
ATOM 660 N N . PHE A 1 85 ? 3.116 -3.482 8.950 1.00 94.06 85 PHE A N 1
ATOM 661 C CA . PHE A 1 85 ? 2.576 -2.651 7.880 1.00 94.06 85 PHE A CA 1
ATOM 662 C C . PHE A 1 85 ? 2.407 -3.436 6.577 1.00 94.06 85 PHE A C 1
ATOM 664 O O . PHE A 1 85 ? 1.362 -3.355 5.926 1.00 94.06 85 PHE A O 1
ATOM 671 N N . ALA A 1 86 ? 3.430 -4.194 6.189 1.00 94.50 86 ALA A N 1
ATOM 672 C CA . ALA A 1 86 ? 3.398 -4.999 4.981 1.00 94.50 86 ALA A CA 1
ATOM 673 C C . ALA A 1 86 ? 2.334 -6.101 5.062 1.00 94.50 86 ALA A C 1
ATOM 675 O O . ALA A 1 86 ? 1.613 -6.310 4.088 1.00 94.50 86 ALA A O 1
ATOM 676 N N . GLU A 1 87 ? 2.159 -6.739 6.217 1.00 94.06 87 GLU A N 1
ATOM 677 C CA . GLU A 1 87 ? 1.124 -7.752 6.430 1.00 94.06 87 GLU A CA 1
ATOM 678 C C . GLU A 1 87 ? -0.286 -7.163 6.269 1.00 94.06 87 GLU A C 1
ATOM 680 O O . GLU A 1 87 ? -1.125 -7.717 5.548 1.00 94.06 87 GLU A O 1
ATOM 685 N N . GLY A 1 88 ? -0.529 -5.988 6.855 1.00 92.88 88 GLY A N 1
ATOM 686 C CA . GLY A 1 88 ? -1.795 -5.274 6.703 1.00 92.88 88 GLY A CA 1
ATOM 687 C C . GLY A 1 88 ? -2.083 -4.890 5.252 1.00 92.88 88 GLY A C 1
ATOM 688 O O . GLY A 1 88 ? -3.196 -5.092 4.755 1.00 92.88 88 GLY A O 1
ATOM 689 N N . PHE A 1 89 ? -1.065 -4.410 4.534 1.00 95.69 89 PHE A N 1
ATOM 690 C CA . PHE A 1 89 ? -1.174 -4.114 3.106 1.00 95.69 89 PHE A CA 1
ATOM 691 C C . PHE A 1 89 ? -1.508 -5.374 2.295 1.00 95.69 89 PHE A C 1
ATOM 693 O O . PHE A 1 89 ? -2.470 -5.383 1.524 1.00 95.69 89 PHE A O 1
ATOM 700 N N . MET A 1 90 ? -0.749 -6.454 2.492 1.00 94.12 90 MET A N 1
ATOM 701 C CA . MET A 1 90 ? -0.904 -7.710 1.752 1.00 94.12 90 MET A CA 1
ATOM 702 C C . MET A 1 90 ? -2.223 -8.427 2.066 1.00 94.12 90 MET A C 1
ATOM 704 O O . MET A 1 90 ? -2.712 -9.188 1.235 1.00 94.12 90 MET A O 1
ATOM 708 N N . THR A 1 91 ? -2.847 -8.144 3.211 1.00 93.12 91 THR A N 1
ATOM 709 C CA . THR A 1 91 ? -4.183 -8.651 3.564 1.00 93.12 91 THR A CA 1
ATOM 710 C C . THR A 1 91 ? -5.280 -8.053 2.679 1.00 93.12 91 THR A C 1
ATOM 712 O O . THR A 1 91 ? -6.188 -8.762 2.242 1.00 93.12 91 THR A O 1
ATOM 715 N N . VAL A 1 92 ? -5.207 -6.751 2.389 1.00 93.19 92 VAL A N 1
ATOM 716 C CA . VAL A 1 92 ? -6.213 -6.035 1.580 1.00 93.19 92 VAL A CA 1
ATOM 717 C C . VAL A 1 92 ? -5.883 -6.081 0.088 1.00 93.19 92 VAL A C 1
ATOM 719 O O . VAL A 1 92 ? -6.794 -6.056 -0.746 1.00 93.19 92 VAL A O 1
ATOM 722 N N . TRP A 1 93 ? -4.599 -6.192 -0.265 1.00 94.50 93 TRP A N 1
ATOM 723 C CA . TRP A 1 93 ? -4.131 -6.146 -1.648 1.00 94.50 93 TRP A CA 1
ATOM 724 C C . TRP A 1 93 ? -4.897 -7.068 -2.613 1.00 94.50 93 TRP A C 1
ATOM 726 O O . TRP A 1 93 ? -5.315 -6.560 -3.647 1.00 94.50 93 TRP A O 1
ATOM 736 N N . PRO A 1 94 ? -5.209 -8.346 -2.311 1.00 91.50 94 PRO A N 1
ATOM 737 C CA . PRO A 1 94 ? -5.949 -9.218 -3.233 1.00 91.50 94 PRO A CA 1
ATOM 738 C C . PRO A 1 94 ? -7.331 -8.685 -3.648 1.00 91.50 94 PRO A C 1
ATOM 740 O O . PRO A 1 94 ? -7.798 -8.953 -4.755 1.00 91.50 94 PRO A O 1
ATOM 743 N N . VAL A 1 95 ? -7.992 -7.912 -2.777 1.00 90.94 95 VAL A N 1
ATOM 744 C CA . VAL A 1 95 ? -9.285 -7.268 -3.075 1.00 90.94 95 VAL A CA 1
ATOM 745 C C . VAL A 1 95 ? -9.103 -6.144 -4.098 1.00 90.94 95 VAL A C 1
ATOM 747 O O . VAL A 1 95 ? -9.942 -5.945 -4.979 1.00 90.94 95 VAL A O 1
ATOM 750 N N . VAL A 1 96 ? -7.996 -5.413 -3.987 1.00 90.88 96 VAL A N 1
ATOM 751 C CA . VAL A 1 96 ? -7.656 -4.263 -4.829 1.00 90.88 96 VAL A CA 1
ATOM 752 C C . VAL A 1 96 ? -7.027 -4.708 -6.145 1.00 90.88 96 VAL A C 1
ATOM 754 O O . VAL A 1 96 ? -7.395 -4.193 -7.198 1.00 90.88 96 VAL A O 1
ATOM 757 N N . GLU A 1 97 ? -6.142 -5.701 -6.113 1.00 91.50 97 GLU A N 1
ATOM 758 C CA . GLU A 1 97 ? -5.399 -6.247 -7.250 1.00 91.50 97 GLU A CA 1
ATOM 759 C C . GLU A 1 97 ? -6.321 -6.637 -8.407 1.00 91.50 97 GLU A C 1
ATOM 761 O O . GLU A 1 97 ? -6.029 -6.330 -9.563 1.00 91.50 97 GLU A O 1
ATOM 766 N N . GLY A 1 98 ? -7.479 -7.235 -8.108 1.00 87.19 98 GLY A N 1
ATOM 767 C CA . GLY A 1 98 ? -8.480 -7.577 -9.120 1.00 87.19 98 GLY A CA 1
ATOM 768 C C . GLY A 1 98 ? -8.937 -6.380 -9.966 1.00 87.19 98 GLY A C 1
ATOM 769 O O . GLY A 1 98 ? -9.275 -6.555 -11.132 1.00 87.19 98 GLY A O 1
ATOM 770 N N . GLN A 1 99 ? -8.892 -5.161 -9.422 1.00 87.19 99 GLN A N 1
ATOM 771 C CA . GLN A 1 99 ? -9.232 -3.930 -10.144 1.00 87.19 99 GLN A CA 1
ATOM 772 C C . GLN A 1 99 ? -8.099 -3.444 -11.055 1.00 87.19 99 GLN A C 1
ATOM 774 O O . GLN A 1 99 ? -8.352 -2.729 -12.022 1.00 87.19 99 GLN A O 1
ATOM 779 N N . TRP A 1 100 ? -6.850 -3.801 -10.752 1.00 88.00 100 TRP A N 1
ATOM 780 C CA . TRP A 1 100 ? -5.687 -3.483 -11.586 1.00 88.00 100 TRP A CA 1
ATOM 781 C C . TRP A 1 100 ? -5.579 -4.429 -12.787 1.00 88.00 100 TRP A C 1
ATOM 783 O O . TRP A 1 100 ? -5.028 -4.059 -13.827 1.00 88.00 100 TRP A O 1
ATOM 793 N N . GLN A 1 101 ? -6.142 -5.636 -12.680 1.00 82.94 101 GLN A N 1
ATOM 794 C CA . GLN A 1 101 ? -6.142 -6.617 -13.761 1.00 82.94 101 GLN A CA 1
ATOM 795 C C . GLN A 1 101 ? -6.875 -6.088 -15.002 1.00 82.94 101 GLN A C 1
ATOM 797 O O . GLN A 1 101 ? -8.024 -5.654 -14.954 1.00 82.94 101 GLN A O 1
ATOM 802 N N . GLY A 1 102 ? -6.201 -6.144 -16.153 1.00 71.94 102 GLY A N 1
ATOM 803 C CA . GLY A 1 102 ? -6.762 -5.708 -17.434 1.00 71.94 102 GLY A CA 1
ATOM 804 C C . GLY A 1 102 ? -6.755 -4.193 -17.663 1.00 71.94 102 GLY A C 1
A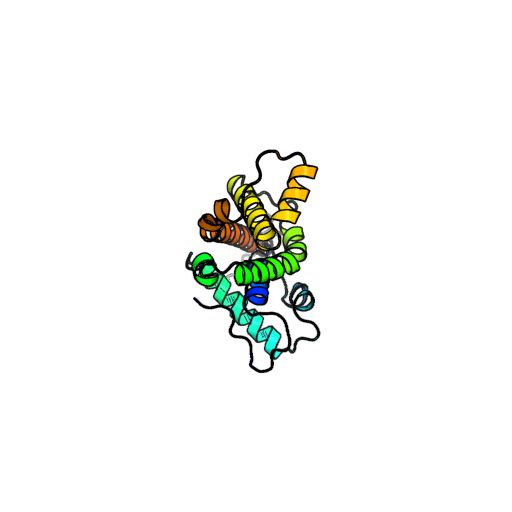TOM 805 O O . GLY A 1 102 ? -7.212 -3.752 -18.721 1.00 71.94 102 GLY A O 1
ATOM 806 N N . LYS A 1 103 ? -6.213 -3.392 -16.733 1.00 80.31 103 LYS A N 1
ATOM 807 C CA . LYS A 1 103 ? -5.962 -1.963 -16.960 1.00 80.31 103 LYS A CA 1
ATOM 808 C C . LYS A 1 103 ? -4.650 -1.768 -17.711 1.00 80.31 103 LYS A C 1
ATOM 810 O O . LYS A 1 103 ? -3.669 -2.469 -17.482 1.00 80.31 103 LYS A O 1
ATOM 815 N N . ALA A 1 104 ? -4.645 -0.814 -18.640 1.00 77.62 104 ALA A N 1
ATOM 816 C CA . ALA A 1 104 ? -3.443 -0.443 -19.374 1.00 77.62 104 ALA A CA 1
ATOM 817 C C . ALA A 1 104 ? -2.546 0.402 -18.462 1.00 77.62 104 ALA A C 1
ATOM 819 O O . ALA A 1 104 ? -2.748 1.609 -18.331 1.00 77.62 104 ALA A O 1
ATOM 820 N N . LEU A 1 105 ? -1.598 -0.257 -17.801 1.00 83.31 105 LEU A N 1
ATOM 821 C CA . LEU A 1 105 ? -0.579 0.382 -16.977 1.00 83.31 105 LEU A CA 1
ATOM 822 C C . LEU A 1 105 ? 0.570 0.882 -17.848 1.00 83.31 105 LEU A C 1
ATOM 824 O O . LEU A 1 105 ? 0.862 0.313 -18.899 1.00 83.31 105 LEU A O 1
ATOM 828 N N . SER A 1 106 ? 1.227 1.953 -17.407 1.00 86.94 106 SER A N 1
ATOM 829 C CA . SER A 1 106 ? 2.520 2.319 -17.977 1.00 86.94 106 SER A CA 1
ATOM 830 C C . SER A 1 106 ? 3.597 1.355 -17.471 1.00 86.94 106 SER A C 1
ATOM 832 O O . SER A 1 106 ? 3.531 0.914 -16.321 1.00 86.94 106 SER A O 1
ATOM 834 N N . ASP A 1 107 ? 4.628 1.097 -18.279 1.00 85.88 107 ASP A N 1
ATOM 835 C CA . ASP A 1 107 ? 5.782 0.279 -17.870 1.00 85.88 107 ASP A CA 1
ATOM 836 C C . ASP A 1 107 ? 6.423 0.792 -16.562 1.00 85.88 107 ASP A C 1
ATOM 838 O O . ASP A 1 107 ? 6.953 0.021 -15.759 1.00 85.88 107 ASP A O 1
ATOM 842 N N . GLY A 1 108 ? 6.380 2.112 -16.332 1.00 87.88 108 GLY A N 1
ATOM 843 C CA . GLY A 1 108 ? 6.889 2.746 -15.116 1.00 87.88 108 GLY A CA 1
ATOM 844 C C . GLY A 1 108 ? 6.073 2.374 -13.881 1.00 87.88 108 GLY A C 1
ATOM 845 O O . GLY A 1 108 ? 6.648 1.949 -12.879 1.00 87.88 108 GLY A O 1
ATOM 846 N N . THR A 1 109 ? 4.748 2.475 -13.982 1.00 90.12 109 THR A N 1
ATOM 847 C CA . THR A 1 109 ? 3.807 2.131 -12.911 1.00 90.12 109 THR A CA 1
ATOM 848 C C . THR A 1 109 ? 3.841 0.641 -12.599 1.00 90.12 109 THR A C 1
ATOM 850 O O . THR A 1 109 ? 3.907 0.272 -11.432 1.00 90.12 109 THR A O 1
ATOM 853 N N . GLU A 1 110 ? 3.851 -0.221 -13.621 1.00 90.56 110 GLU A N 1
ATOM 854 C CA . GLU A 1 110 ? 3.934 -1.671 -13.427 1.00 90.56 110 GLU A CA 1
ATOM 855 C C . GLU A 1 110 ? 5.221 -2.042 -12.686 1.00 90.56 110 GLU A C 1
ATOM 857 O O . GLU A 1 110 ? 5.182 -2.761 -11.690 1.00 90.56 110 GLU A O 1
ATOM 862 N N . ARG A 1 111 ? 6.361 -1.468 -13.091 1.00 91.69 111 ARG A N 1
ATOM 863 C CA . ARG A 1 111 ? 7.636 -1.693 -12.406 1.00 91.69 111 ARG A CA 1
ATOM 864 C C . ARG A 1 111 ? 7.623 -1.194 -10.959 1.00 91.69 111 ARG A C 1
ATOM 866 O O . ARG A 1 111 ? 8.147 -1.892 -10.097 1.00 91.69 111 ARG A O 1
ATOM 873 N N . MET A 1 112 ? 7.061 -0.013 -10.689 1.00 93.94 112 MET A N 1
ATOM 874 C CA . MET A 1 112 ? 6.989 0.530 -9.323 1.00 93.94 112 MET A CA 1
ATOM 875 C C . MET A 1 112 ? 6.044 -0.274 -8.437 1.00 93.94 112 MET A C 1
ATOM 877 O O . MET A 1 112 ? 6.379 -0.537 -7.287 1.00 93.94 112 MET A O 1
ATOM 881 N N . LEU A 1 113 ? 4.919 -0.738 -8.982 1.00 92.94 113 LEU A N 1
ATOM 882 C CA . LEU A 1 113 ? 3.992 -1.604 -8.267 1.00 92.94 113 LEU A CA 1
ATOM 883 C C . LEU A 1 113 ? 4.636 -2.952 -7.929 1.00 92.94 113 LEU A C 1
ATOM 885 O O . LEU A 1 113 ? 4.610 -3.372 -6.777 1.00 92.94 113 LEU A O 1
ATOM 889 N N . GLN A 1 114 ? 5.270 -3.609 -8.902 1.00 91.69 114 GLN A N 1
ATOM 890 C CA . GLN A 1 114 ? 5.961 -4.882 -8.671 1.00 91.69 114 GLN A CA 1
ATOM 891 C C . GLN A 1 114 ? 7.115 -4.735 -7.670 1.00 91.69 114 GLN A C 1
ATOM 893 O O . GLN A 1 114 ? 7.287 -5.580 -6.788 1.00 91.69 114 GLN A O 1
ATOM 898 N N . ALA A 1 115 ? 7.882 -3.644 -7.764 1.00 93.12 115 ALA A N 1
ATOM 899 C CA . ALA A 1 115 ? 8.939 -3.340 -6.807 1.00 93.12 115 ALA A CA 1
ATOM 900 C C . ALA A 1 115 ? 8.375 -3.108 -5.397 1.00 93.12 115 ALA A C 1
ATOM 902 O O . ALA A 1 115 ? 8.935 -3.633 -4.434 1.00 93.12 115 ALA A O 1
ATOM 903 N N . LEU A 1 116 ? 7.249 -2.399 -5.270 1.00 94.12 116 LEU A N 1
ATOM 904 C CA . LEU A 1 116 ? 6.591 -2.157 -3.988 1.00 94.12 116 LEU A CA 1
ATOM 905 C C . LEU A 1 116 ? 6.131 -3.464 -3.346 1.00 94.12 116 LEU A C 1
ATOM 907 O O . LEU A 1 116 ? 6.506 -3.741 -2.211 1.00 94.12 116 LEU A O 1
ATOM 911 N N . LEU A 1 117 ? 5.389 -4.293 -4.086 1.00 93.69 117 LEU A N 1
ATOM 912 C CA . LEU A 1 117 ? 4.911 -5.589 -3.594 1.00 93.69 117 LEU A CA 1
ATOM 913 C C . LEU A 1 117 ? 6.075 -6.486 -3.172 1.00 93.69 117 LEU A C 1
ATOM 915 O O . LEU A 1 117 ? 6.041 -7.080 -2.099 1.00 93.69 117 LEU A O 1
ATOM 919 N N . THR A 1 118 ? 7.144 -6.525 -3.970 1.00 93.00 118 THR A N 1
ATOM 920 C CA . THR A 1 118 ? 8.363 -7.268 -3.619 1.00 93.00 118 THR A CA 1
ATOM 921 C C . THR A 1 118 ? 8.990 -6.733 -2.335 1.00 93.00 118 THR A C 1
ATOM 923 O O . THR A 1 118 ? 9.357 -7.516 -1.466 1.00 93.00 118 THR A O 1
ATOM 926 N N . THR A 1 119 ? 9.072 -5.411 -2.175 1.00 93.88 119 THR A N 1
ATOM 927 C CA . THR A 1 119 ? 9.621 -4.786 -0.962 1.00 93.88 119 THR A CA 1
ATOM 928 C C . THR A 1 119 ? 8.801 -5.144 0.274 1.00 93.88 119 THR A C 1
ATOM 930 O O . THR A 1 119 ? 9.380 -5.454 1.310 1.00 93.88 119 THR A O 1
ATOM 933 N N . LEU A 1 120 ? 7.469 -5.150 0.170 1.00 93.94 120 LEU A N 1
ATOM 934 C CA . LEU A 1 120 ? 6.579 -5.520 1.273 1.00 93.94 120 LEU A CA 1
ATOM 935 C C . LEU A 1 120 ? 6.684 -7.012 1.618 1.00 93.94 120 LEU A C 1
ATOM 937 O O . LEU A 1 120 ? 6.784 -7.353 2.791 1.00 93.94 120 LEU A O 1
ATOM 941 N N . MET A 1 121 ? 6.762 -7.901 0.623 1.00 92.94 121 MET A N 1
ATOM 942 C CA . MET A 1 121 ? 7.005 -9.330 0.871 1.00 92.94 121 MET A CA 1
ATOM 943 C C . MET A 1 121 ? 8.346 -9.568 1.583 1.00 92.94 121 MET A C 1
ATOM 945 O O . MET A 1 121 ? 8.401 -10.324 2.551 1.00 92.94 121 MET A O 1
ATOM 949 N N . LEU A 1 122 ? 9.409 -8.871 1.162 1.00 93.06 122 LEU A N 1
ATOM 950 C CA . LEU A 1 122 ? 10.719 -8.923 1.823 1.00 93.06 122 LEU A CA 1
ATOM 951 C C . LEU A 1 122 ? 10.669 -8.362 3.253 1.00 93.06 122 LEU A C 1
ATOM 953 O O . LEU A 1 122 ? 11.362 -8.874 4.127 1.00 93.06 122 LEU A O 1
ATOM 957 N N . ALA A 1 123 ? 9.857 -7.329 3.498 1.00 92.25 123 ALA A N 1
ATOM 958 C CA . ALA A 1 123 ? 9.666 -6.763 4.833 1.00 92.25 123 ALA A CA 1
ATOM 959 C C . ALA A 1 123 ? 8.988 -7.757 5.790 1.00 92.25 123 ALA A C 1
ATOM 961 O O . ALA A 1 123 ? 9.359 -7.809 6.960 1.00 92.25 123 ALA A O 1
ATOM 962 N N . MET A 1 124 ? 8.028 -8.547 5.293 1.00 92.44 124 MET A N 1
ATOM 963 C CA . MET A 1 124 ? 7.340 -9.586 6.070 1.00 92.44 124 MET A CA 1
ATOM 964 C C . MET A 1 124 ? 8.250 -10.783 6.358 1.00 92.44 124 MET A C 1
ATOM 966 O O . MET A 1 124 ? 8.420 -11.173 7.510 1.00 92.44 124 MET A O 1
ATOM 970 N N . ASP A 1 125 ? 8.819 -11.379 5.308 1.00 92.00 125 ASP A N 1
ATOM 971 C CA . ASP A 1 125 ? 9.712 -12.532 5.415 1.00 92.00 125 ASP A CA 1
ATOM 972 C C . ASP A 1 125 ? 10.679 -12.564 4.223 1.00 92.00 125 ASP A C 1
ATOM 974 O O . ASP A 1 125 ? 10.371 -13.053 3.128 1.00 92.00 125 ASP A O 1
ATOM 978 N N . GLU A 1 126 ? 11.881 -12.029 4.441 1.00 91.00 126 GLU A N 1
ATOM 979 C CA . GLU A 1 126 ? 12.929 -11.993 3.422 1.00 91.00 126 GLU A CA 1
ATOM 980 C C . GLU A 1 126 ? 13.387 -13.405 3.014 1.00 91.00 126 GLU A C 1
ATOM 982 O O . GLU A 1 126 ? 13.584 -13.671 1.825 1.00 91.00 126 GLU A O 1
ATOM 987 N N . GLU A 1 127 ? 13.506 -14.340 3.963 1.00 89.88 127 GLU A N 1
ATOM 988 C CA . GLU A 1 127 ? 14.002 -15.694 3.690 1.00 89.88 127 GLU A CA 1
ATOM 989 C C . GLU A 1 127 ? 13.011 -16.482 2.826 1.00 89.88 127 GLU A C 1
ATOM 991 O O . GLU A 1 127 ? 13.399 -17.095 1.819 1.00 89.88 127 GLU A O 1
ATOM 996 N N . GLN A 1 128 ? 11.726 -16.427 3.181 1.00 90.25 128 GLN A N 1
ATOM 997 C CA . GLN A 1 128 ? 10.657 -17.057 2.417 1.00 90.25 128 GLN A CA 1
ATOM 998 C C . GLN A 1 128 ? 10.510 -16.414 1.035 1.00 90.25 128 GLN A C 1
ATOM 1000 O O . GLN A 1 128 ? 10.389 -17.134 0.039 1.00 90.25 128 GLN A O 1
ATOM 1005 N N . THR A 1 129 ? 10.568 -15.084 0.946 1.00 89.81 129 THR A N 1
ATOM 1006 C CA . THR A 1 129 ? 10.469 -14.369 -0.335 1.00 89.81 129 THR A CA 1
ATOM 1007 C C . THR A 1 129 ? 11.620 -14.751 -1.264 1.00 89.81 129 THR A C 1
ATOM 1009 O O . THR A 1 129 ? 11.404 -15.091 -2.429 1.00 89.81 129 THR A O 1
ATOM 1012 N N . HIS A 1 130 ? 12.850 -14.817 -0.751 1.00 90.94 130 HIS A N 1
ATOM 1013 C CA . HIS A 1 130 ? 14.006 -15.300 -1.511 1.00 90.94 130 HIS A CA 1
ATOM 1014 C C . HIS A 1 130 ? 13.864 -16.757 -1.949 1.00 90.94 130 HIS A C 1
ATOM 1016 O O . HIS A 1 130 ? 14.306 -17.104 -3.045 1.00 90.94 130 HIS A O 1
ATOM 1022 N N . ALA A 1 131 ? 13.264 -17.622 -1.129 1.00 90.12 131 ALA A N 1
ATOM 1023 C CA . ALA A 1 131 ? 12.988 -19.002 -1.519 1.00 90.12 131 ALA A CA 1
ATOM 1024 C C . ALA A 1 131 ? 12.009 -19.068 -2.703 1.00 90.12 131 ALA A C 1
ATOM 1026 O O . ALA A 1 131 ? 12.313 -19.727 -3.696 1.00 90.12 131 ALA A O 1
ATOM 1027 N N . GLN A 1 132 ? 10.907 -18.315 -2.650 1.00 88.19 132 GLN A N 1
ATOM 1028 C CA . GLN A 1 132 ? 9.935 -18.230 -3.749 1.00 88.19 132 GLN A CA 1
ATOM 1029 C C . GLN A 1 132 ? 10.567 -17.676 -5.034 1.00 88.19 132 GLN A C 1
ATOM 1031 O O . GLN A 1 132 ? 10.334 -18.200 -6.124 1.00 88.19 132 GLN A O 1
ATOM 1036 N N . MET A 1 133 ? 11.415 -16.652 -4.916 1.00 88.62 133 MET A N 1
ATOM 1037 C CA . MET A 1 133 ? 12.140 -16.084 -6.055 1.00 88.62 133 MET A CA 1
ATOM 1038 C C . MET A 1 133 ? 13.122 -17.089 -6.675 1.00 88.62 133 MET A C 1
ATOM 1040 O O . MET A 1 133 ? 13.190 -17.210 -7.899 1.00 88.62 133 MET A O 1
ATOM 1044 N N . ARG A 1 134 ? 13.852 -17.858 -5.858 1.00 90.25 134 ARG A N 1
ATOM 1045 C CA . ARG A 1 134 ? 14.731 -18.928 -6.360 1.00 90.25 134 ARG A CA 1
ATOM 1046 C C . ARG A 1 134 ? 13.945 -20.017 -7.083 1.00 90.25 134 ARG A C 1
ATOM 1048 O O . ARG A 1 134 ? 14.370 -20.447 -8.152 1.00 90.25 134 ARG A O 1
ATOM 1055 N N . ASP A 1 135 ? 12.795 -20.412 -6.546 1.00 89.88 135 ASP A N 1
ATOM 1056 C CA . ASP A 1 135 ? 11.917 -21.406 -7.174 1.00 89.88 135 ASP A CA 1
ATOM 1057 C C . ASP A 1 135 ? 11.349 -20.912 -8.515 1.00 89.88 135 ASP A C 1
ATOM 1059 O O . ASP A 1 135 ? 11.195 -21.694 -9.455 1.00 89.88 135 ASP A O 1
ATOM 1063 N N . ALA A 1 136 ? 11.112 -19.605 -8.643 1.00 87.06 136 ALA A N 1
ATOM 1064 C CA . ALA A 1 136 ? 10.737 -18.957 -9.899 1.00 87.06 136 ALA A CA 1
ATOM 1065 C C . ALA A 1 136 ? 11.915 -18.768 -10.883 1.00 87.06 136 ALA A C 1
ATOM 1067 O O . ALA A 1 136 ? 11.706 -18.325 -12.014 1.00 87.06 136 ALA A O 1
ATOM 1068 N N . GLY A 1 137 ? 13.142 -19.130 -10.490 1.00 89.12 137 GLY A N 1
ATOM 1069 C CA . GLY A 1 137 ? 14.337 -19.079 -11.334 1.00 89.12 137 GLY A CA 1
ATOM 1070 C C . GLY A 1 137 ? 15.096 -17.749 -11.308 1.00 89.12 137 GLY A C 1
ATOM 1071 O O . GLY A 1 137 ? 15.908 -17.506 -12.201 1.00 89.12 137 GLY A O 1
ATOM 1072 N N . PHE A 1 138 ? 14.859 -16.882 -10.318 1.00 85.62 138 PHE A N 1
ATOM 1073 C CA . PHE A 1 138 ? 15.623 -15.643 -10.154 1.00 85.62 138 PHE A CA 1
ATOM 1074 C C . PHE A 1 138 ? 16.979 -15.904 -9.482 1.00 85.62 138 PHE A C 1
ATOM 1076 O O . PHE A 1 138 ? 17.058 -16.510 -8.414 1.00 85.62 138 PHE A O 1
ATOM 1083 N N . GLU A 1 139 ? 18.056 -15.405 -10.096 1.00 78.75 139 GLU A N 1
ATOM 1084 C CA . GLU A 1 139 ? 19.423 -15.508 -9.557 1.00 78.75 139 GLU A CA 1
ATOM 1085 C C . GLU A 1 139 ? 19.840 -14.277 -8.739 1.00 78.75 139 GLU A C 1
ATOM 1087 O O . GLU A 1 139 ? 20.615 -14.392 -7.791 1.00 78.75 139 GLU A O 1
ATOM 1092 N N . GLN A 1 140 ? 19.328 -13.094 -9.095 1.00 81.00 140 GLN A N 1
ATOM 1093 C CA . GLN A 1 140 ? 19.529 -11.863 -8.333 1.00 81.00 140 GLN A CA 1
ATOM 1094 C C . GLN A 1 140 ? 18.328 -11.627 -7.430 1.00 81.00 140 GLN A C 1
ATOM 1096 O O . GLN A 1 140 ? 17.220 -11.383 -7.905 1.00 81.00 140 GLN A O 1
ATOM 1101 N N . LEU A 1 141 ? 18.576 -11.708 -6.128 1.00 87.19 141 LEU A N 1
ATOM 1102 C CA . LEU A 1 141 ? 17.574 -11.543 -5.090 1.00 87.19 141 LEU A CA 1
ATOM 1103 C C . LEU A 1 141 ? 17.782 -10.166 -4.452 1.00 87.19 141 LEU A C 1
ATOM 1105 O O . LEU A 1 141 ? 18.813 -9.971 -3.804 1.00 87.19 141 LEU A O 1
ATOM 1109 N N . PRO A 1 142 ? 16.876 -9.198 -4.668 1.00 89.69 142 PRO A N 1
ATOM 1110 C CA . PRO A 1 142 ? 16.939 -7.935 -3.948 1.00 89.69 142 PRO A CA 1
ATOM 1111 C C . PRO A 1 142 ? 16.681 -8.178 -2.458 1.00 89.69 142 PRO A C 1
ATOM 1113 O O . PRO A 1 142 ? 15.911 -9.068 -2.090 1.00 89.69 142 PRO A O 1
ATOM 1116 N N . THR A 1 143 ? 17.315 -7.390 -1.598 1.00 90.44 143 THR A N 1
ATOM 1117 C CA . THR A 1 143 ? 17.017 -7.380 -0.158 1.00 90.44 143 THR A CA 1
ATOM 1118 C C . THR A 1 143 ? 16.039 -6.261 0.178 1.00 90.44 143 THR A C 1
ATOM 1120 O O . THR A 1 143 ? 15.874 -5.314 -0.603 1.00 90.44 143 THR A O 1
ATOM 1123 N N . TYR A 1 144 ? 15.406 -6.329 1.353 1.00 89.19 144 TYR A N 1
ATOM 1124 C CA . TYR A 1 144 ? 14.590 -5.214 1.835 1.00 89.19 144 TYR A CA 1
ATOM 1125 C C . TYR A 1 144 ? 15.409 -3.915 1.881 1.00 89.19 144 TYR A C 1
ATOM 1127 O O . TYR A 1 144 ? 14.949 -2.878 1.414 1.00 89.19 144 TYR A O 1
ATOM 1135 N N . ALA A 1 145 ? 16.661 -3.978 2.344 1.00 88.75 145 ALA A N 1
ATOM 1136 C CA . ALA A 1 145 ? 17.537 -2.812 2.458 1.00 88.75 145 ALA A CA 1
ATOM 1137 C C . ALA A 1 145 ? 17.874 -2.152 1.105 1.00 88.75 145 ALA A C 1
ATOM 1139 O O . ALA A 1 145 ? 18.115 -0.945 1.057 1.00 88.75 145 ALA A O 1
ATOM 1140 N N . ASP A 1 146 ? 17.870 -2.917 0.008 1.00 90.56 146 ASP A N 1
ATOM 1141 C CA . ASP A 1 146 ? 18.127 -2.385 -1.337 1.00 90.56 146 ASP A CA 1
ATOM 1142 C C . ASP A 1 146 ? 16.934 -1.585 -1.881 1.00 90.56 146 ASP A C 1
ATOM 1144 O O . ASP A 1 146 ? 17.109 -0.596 -2.602 1.00 90.56 146 ASP A O 1
ATOM 1148 N N . LEU A 1 147 ? 15.713 -2.021 -1.557 1.00 89.88 147 LEU A N 1
ATOM 1149 C CA . LEU A 1 147 ? 14.479 -1.455 -2.106 1.00 89.88 147 LEU A CA 1
ATOM 1150 C C . LEU A 1 147 ? 13.800 -0.453 -1.168 1.00 89.88 147 LEU A C 1
ATOM 1152 O O . LEU A 1 147 ? 13.200 0.508 -1.653 1.00 89.88 147 LEU A O 1
ATOM 1156 N N . ALA A 1 148 ? 13.947 -0.615 0.150 1.00 89.94 148 ALA A N 1
ATOM 1157 C CA . ALA A 1 148 ? 13.343 0.244 1.164 1.00 89.94 148 ALA A CA 1
ATOM 1158 C C . ALA A 1 148 ? 13.570 1.747 0.911 1.00 89.94 148 ALA A C 1
ATOM 1160 O O . ALA A 1 148 ? 12.590 2.489 0.948 1.00 89.94 148 ALA A O 1
ATOM 1161 N N . PRO A 1 149 ? 14.776 2.231 0.533 1.00 91.69 149 PRO A N 1
ATOM 1162 C CA . PRO A 1 149 ? 15.007 3.659 0.283 1.00 91.69 149 PRO A CA 1
ATOM 1163 C C . PRO A 1 149 ? 14.136 4.272 -0.825 1.00 91.69 149 PRO A C 1
ATOM 1165 O O . PRO A 1 149 ? 14.051 5.493 -0.939 1.00 91.69 149 PRO A O 1
ATOM 1168 N N . GLN A 1 150 ? 13.515 3.444 -1.667 1.00 90.75 150 GLN A N 1
ATOM 1169 C CA . GLN A 1 150 ? 12.643 3.867 -2.759 1.00 90.75 150 GLN A CA 1
ATOM 1170 C C . GLN A 1 150 ? 11.149 3.763 -2.409 1.00 90.75 150 GLN A C 1
ATOM 1172 O O . GLN A 1 150 ? 10.332 4.172 -3.231 1.00 90.75 150 GLN A O 1
ATOM 1177 N N . LEU A 1 151 ? 10.778 3.277 -1.215 1.00 90.69 151 LEU A N 1
ATOM 1178 C CA . LEU A 1 151 ? 9.382 3.066 -0.802 1.00 90.69 151 LEU A CA 1
ATOM 1179 C C . LEU A 1 151 ? 8.506 4.298 -1.027 1.00 90.69 151 LEU A C 1
ATOM 1181 O O . LEU A 1 151 ? 7.456 4.186 -1.652 1.00 90.69 151 LEU A O 1
ATOM 1185 N N . ASP A 1 152 ? 8.960 5.477 -0.599 1.00 92.06 152 ASP A N 1
ATOM 1186 C CA . ASP A 1 152 ? 8.197 6.716 -0.776 1.00 92.06 152 ASP A CA 1
ATOM 1187 C C . ASP A 1 152 ? 7.934 7.003 -2.263 1.00 92.06 152 ASP A C 1
ATOM 1189 O O . ASP A 1 152 ? 6.820 7.351 -2.648 1.00 92.06 152 ASP A O 1
ATOM 1193 N N . ALA A 1 153 ? 8.930 6.811 -3.130 1.00 90.94 153 ALA A N 1
ATOM 1194 C CA . ALA A 1 153 ? 8.767 7.023 -4.565 1.00 90.94 153 ALA A CA 1
ATOM 1195 C C . ALA A 1 153 ? 7.814 5.992 -5.192 1.00 90.94 153 ALA A C 1
ATOM 1197 O O . ALA A 1 153 ? 6.956 6.364 -5.992 1.00 90.94 153 ALA A O 1
ATOM 1198 N N . MET A 1 154 ? 7.935 4.718 -4.803 1.00 93.56 154 MET A N 1
ATOM 1199 C CA . MET A 1 154 ? 7.056 3.650 -5.284 1.00 93.56 154 MET A CA 1
ATOM 1200 C C . MET A 1 154 ? 5.602 3.902 -4.877 1.00 93.56 154 MET A C 1
ATOM 1202 O O . MET A 1 154 ? 4.709 3.832 -5.717 1.00 93.56 154 MET A O 1
ATOM 1206 N N . VAL A 1 155 ? 5.366 4.243 -3.607 1.00 93.25 155 VAL A N 1
ATOM 1207 C CA . VAL A 1 155 ? 4.029 4.529 -3.072 1.00 93.25 155 VAL A CA 1
ATOM 1208 C C . VAL A 1 155 ? 3.389 5.704 -3.803 1.00 93.25 155 VAL A C 1
ATOM 1210 O O . VAL A 1 155 ? 2.233 5.603 -4.206 1.00 93.25 155 VAL A O 1
ATOM 1213 N N . ASN A 1 156 ? 4.125 6.796 -4.018 1.00 91.19 156 ASN A N 1
ATOM 1214 C CA . ASN A 1 156 ? 3.577 7.966 -4.705 1.00 91.19 156 ASN A CA 1
ATOM 1215 C C . ASN A 1 156 ? 3.252 7.681 -6.179 1.00 91.19 156 ASN A C 1
ATOM 1217 O O . ASN A 1 156 ? 2.180 8.068 -6.638 1.00 91.19 156 ASN A O 1
ATOM 1221 N N . GLU A 1 157 ? 4.119 6.971 -6.907 1.00 92.31 157 GLU A N 1
ATOM 1222 C CA . GLU A 1 157 ? 3.850 6.597 -8.304 1.00 92.31 157 GLU A CA 1
ATOM 1223 C C . GLU A 1 157 ? 2.590 5.726 -8.419 1.00 92.31 157 GLU A C 1
ATOM 1225 O O . GLU A 1 157 ? 1.706 5.998 -9.234 1.00 92.31 157 GLU A O 1
ATOM 1230 N N . VAL A 1 158 ? 2.480 4.695 -7.576 1.00 93.00 158 VAL A N 1
ATOM 1231 C CA . VAL A 1 158 ? 1.328 3.784 -7.582 1.00 93.00 158 VAL A CA 1
ATOM 1232 C C . VAL A 1 158 ? 0.052 4.518 -7.165 1.00 93.00 158 VAL A C 1
ATOM 1234 O O . VAL A 1 158 ? -0.983 4.341 -7.807 1.00 93.00 158 VAL A O 1
ATOM 1237 N N . ALA A 1 159 ? 0.119 5.392 -6.156 1.00 92.00 159 ALA A N 1
ATOM 1238 C CA . ALA A 1 159 ? -1.021 6.195 -5.717 1.00 92.00 159 ALA A CA 1
ATOM 1239 C C . ALA A 1 159 ? -1.532 7.135 -6.817 1.00 92.00 159 ALA A C 1
ATOM 1241 O O . ALA A 1 159 ? -2.740 7.242 -7.028 1.00 92.00 159 ALA A O 1
ATOM 1242 N N . MET A 1 160 ? -0.624 7.805 -7.534 1.00 90.56 160 MET A N 1
ATOM 1243 C CA . MET A 1 160 ? -0.991 8.687 -8.642 1.00 90.56 160 MET A CA 1
ATOM 1244 C C . MET A 1 160 ? -1.649 7.909 -9.781 1.00 90.56 160 MET A C 1
ATOM 1246 O O . MET A 1 160 ? -2.694 8.324 -10.278 1.00 90.56 160 MET A O 1
ATOM 1250 N N . ALA A 1 161 ? -1.095 6.753 -10.149 1.00 90.69 161 ALA A N 1
ATOM 1251 C CA . ALA A 1 161 ? -1.698 5.906 -11.170 1.00 90.69 161 ALA A CA 1
ATOM 1252 C C . ALA A 1 161 ? -3.085 5.385 -10.754 1.00 90.69 161 ALA A C 1
ATOM 1254 O O . ALA A 1 161 ? -4.009 5.371 -11.571 1.00 90.69 161 ALA A O 1
ATOM 1255 N N . ALA A 1 162 ? -3.256 5.003 -9.484 1.00 90.00 162 ALA A N 1
ATOM 1256 C CA . ALA A 1 162 ? -4.548 4.591 -8.943 1.00 90.00 162 ALA A CA 1
ATOM 1257 C C . ALA A 1 162 ? -5.595 5.711 -9.061 1.00 90.00 162 ALA A C 1
ATOM 1259 O O . ALA A 1 162 ? -6.709 5.478 -9.541 1.00 90.00 162 ALA A O 1
ATOM 1260 N N . ASP A 1 163 ? -5.214 6.938 -8.690 1.00 88.75 163 ASP A N 1
ATOM 1261 C CA . ASP A 1 163 ? -6.072 8.124 -8.763 1.00 88.75 163 ASP A CA 1
ATOM 1262 C C . ASP A 1 163 ? -6.471 8.458 -10.206 1.00 88.75 163 ASP A C 1
ATOM 1264 O O . ASP A 1 163 ? -7.654 8.650 -10.500 1.00 88.75 163 ASP A O 1
ATOM 1268 N N . GLU A 1 164 ? -5.513 8.451 -11.137 1.00 87.50 164 GLU A N 1
ATOM 1269 C CA . GLU A 1 164 ? -5.774 8.685 -12.561 1.00 87.50 164 GLU A CA 1
ATOM 1270 C C . GLU A 1 164 ? -6.784 7.680 -13.125 1.00 87.50 164 GLU A C 1
ATOM 1272 O O . GLU A 1 164 ? -7.708 8.053 -13.859 1.00 87.50 164 GLU A O 1
ATOM 1277 N N . MET A 1 165 ? -6.662 6.407 -12.744 1.00 86.25 165 MET A N 1
ATOM 1278 C CA . MET A 1 165 ? -7.602 5.364 -13.147 1.00 86.25 165 MET A CA 1
ATOM 1279 C C . MET A 1 165 ? -8.982 5.549 -12.516 1.00 86.25 165 MET A C 1
ATOM 1281 O O . MET A 1 165 ? -9.990 5.392 -13.211 1.00 86.25 165 MET A O 1
ATOM 1285 N N . MET A 1 166 ? -9.046 5.928 -11.240 1.00 84.38 166 MET A N 1
ATOM 1286 C CA . MET A 1 166 ? -10.303 6.169 -10.533 1.00 84.38 166 MET A CA 1
ATOM 1287 C C . MET A 1 166 ? -11.067 7.360 -11.126 1.00 84.38 166 MET A C 1
ATOM 1289 O O . MET A 1 166 ? -12.269 7.261 -11.400 1.00 84.38 166 MET A O 1
ATOM 1293 N N . VAL A 1 167 ? -10.372 8.466 -11.407 1.00 79.62 167 VAL A N 1
ATOM 1294 C CA . VAL A 1 167 ? -10.933 9.638 -12.098 1.00 79.62 167 VAL A CA 1
ATOM 1295 C C . VAL A 1 167 ? -11.341 9.275 -13.525 1.00 79.62 167 VAL A C 1
ATOM 1297 O O . VAL A 1 167 ? -12.436 9.635 -13.968 1.00 79.62 167 VAL A O 1
ATOM 1300 N N . GLY A 1 168 ? -10.511 8.510 -14.238 1.00 71.31 168 GLY A N 1
ATOM 1301 C CA . GLY A 1 168 ? -10.824 7.975 -15.561 1.00 71.31 168 GLY A CA 1
ATOM 1302 C C . GLY A 1 168 ? -12.122 7.163 -15.562 1.00 71.31 168 GLY A C 1
ATOM 1303 O O . GLY A 1 168 ? -13.010 7.423 -16.380 1.00 71.31 168 GLY A O 1
ATOM 1304 N N . HIS A 1 169 ? -12.290 6.253 -14.601 1.00 60.97 169 HIS A N 1
ATOM 1305 C CA . HIS A 1 169 ? -13.499 5.447 -14.428 1.00 60.97 169 HIS A CA 1
ATOM 1306 C C . HIS A 1 169 ? -14.738 6.317 -14.154 1.00 60.97 169 HIS A C 1
ATOM 1308 O O . HIS A 1 169 ? -15.789 6.138 -14.783 1.00 60.97 169 HIS A O 1
ATOM 1314 N N . GLN A 1 170 ? -14.622 7.316 -13.273 1.00 60.44 170 GLN A N 1
ATOM 1315 C CA . GLN A 1 170 ? -15.713 8.263 -13.025 1.00 60.44 170 GLN A CA 1
ATOM 1316 C C . GLN A 1 170 ? -16.054 9.072 -14.286 1.00 60.44 170 GLN A C 1
ATOM 1318 O O . GLN A 1 170 ? -17.226 9.173 -14.643 1.00 60.44 170 GLN A O 1
ATOM 1323 N N . SER A 1 171 ? -15.066 9.562 -15.037 1.00 57.84 171 SER A N 1
ATOM 1324 C CA . SER A 1 171 ? -15.298 10.343 -16.262 1.00 57.84 171 SER A CA 1
ATOM 1325 C C . SER A 1 171 ? -16.035 9.559 -17.362 1.00 57.84 171 SER A C 1
ATOM 1327 O O . SER A 1 171 ? -16.865 10.124 -18.075 1.00 57.84 171 SER A O 1
ATOM 1329 N N . GLN A 1 172 ? -15.806 8.243 -17.471 1.00 54.25 172 GLN A N 1
ATOM 1330 C CA . GLN A 1 172 ? -16.548 7.378 -18.399 1.00 54.25 172 GLN A CA 1
ATOM 1331 C C . GLN A 1 172 ? -17.973 7.069 -17.924 1.00 54.25 172 GLN A C 1
ATOM 1333 O O . GLN A 1 172 ? -18.864 6.852 -18.755 1.00 54.25 172 GLN A O 1
ATOM 1338 N N . THR A 1 173 ? -18.177 7.054 -16.606 1.00 54.28 173 THR A N 1
ATOM 1339 C CA . THR A 1 173 ? -19.472 6.805 -15.962 1.00 54.28 173 THR A CA 1
ATOM 1340 C C . THR A 1 173 ? -20.389 8.029 -16.071 1.00 54.28 173 THR A C 1
ATOM 1342 O O . THR A 1 173 ? -21.588 7.878 -16.298 1.00 54.28 173 THR A O 1
ATOM 1345 N N . VAL A 1 174 ? -19.838 9.249 -16.018 1.00 47.84 174 VAL A N 1
ATOM 1346 C CA . VAL A 1 174 ? -20.585 10.514 -16.155 1.00 47.84 174 VAL A CA 1
ATOM 1347 C C . VAL A 1 174 ? -20.525 11.061 -17.589 1.00 47.84 174 VAL A C 1
ATOM 1349 O O . VAL A 1 174 ? -20.171 12.217 -17.810 1.00 47.84 174 VAL A O 1
ATOM 1352 N N . ASN A 1 175 ? -20.895 10.259 -18.594 1.00 44.47 175 ASN A N 1
ATOM 1353 C CA . ASN A 1 175 ? -21.204 10.797 -19.926 1.00 44.47 175 ASN A CA 1
ATOM 1354 C C . ASN A 1 175 ? -22.728 10.964 -20.103 1.00 44.47 175 ASN A C 1
ATOM 1356 O O . ASN A 1 175 ? -23.378 10.062 -20.637 1.00 44.47 175 ASN A O 1
ATOM 1360 N N . PRO A 1 176 ? -23.315 12.115 -19.716 1.00 53.16 176 PRO A N 1
ATOM 1361 C CA . PRO A 1 176 ? -24.739 12.406 -19.917 1.00 53.16 176 PRO A CA 1
ATOM 1362 C C . PRO A 1 176 ? -25.143 12.533 -21.397 1.00 53.16 176 PRO A C 1
ATOM 1364 O O . PRO A 1 176 ? -26.326 12.644 -21.699 1.00 53.16 176 PRO A O 1
ATOM 1367 N N . PHE A 1 177 ? -24.185 12.490 -22.330 1.00 52.81 177 PHE A N 1
ATOM 1368 C CA . PHE A 1 177 ? -24.414 12.572 -23.775 1.00 52.81 177 PHE A CA 1
ATOM 1369 C C . PHE A 1 177 ? -24.193 11.239 -24.501 1.00 52.81 177 PHE A C 1
ATOM 1371 O O . PHE A 1 177 ? -24.228 11.198 -25.733 1.00 52.81 177 PHE A O 1
ATOM 1378 N N . LYS A 1 178 ? -23.993 10.128 -23.775 1.00 47.16 178 LYS A N 1
ATOM 1379 C CA . LYS A 1 178 ? -23.868 8.768 -24.334 1.00 47.16 178 LYS A CA 1
ATOM 1380 C C . LYS A 1 178 ? -25.252 8.254 -24.775 1.00 47.16 178 LYS A C 1
ATOM 1382 O O . LYS A 1 178 ? -25.800 7.313 -24.218 1.00 47.16 178 LYS A O 1
ATOM 1387 N N . GLY A 1 179 ? -25.842 8.945 -25.745 1.00 49.81 179 GLY A N 1
ATOM 1388 C CA . GLY A 1 179 ? -27.202 8.719 -26.233 1.00 49.81 179 GLY A CA 1
ATOM 1389 C C . GLY A 1 179 ? -27.746 9.832 -27.130 1.00 49.81 179 GLY A C 1
ATOM 1390 O O . GLY A 1 179 ? -28.711 9.583 -27.839 1.00 49.81 179 GLY A O 1
ATOM 1391 N N . VAL A 1 180 ? -27.122 11.017 -27.151 1.00 55.28 180 VAL A N 1
ATOM 1392 C CA . VAL A 1 180 ? -27.527 12.112 -28.045 1.00 55.28 180 VAL A CA 1
ATOM 1393 C C . VAL A 1 180 ? -26.609 12.097 -29.261 1.00 55.28 180 VAL A C 1
ATOM 1395 O O . VAL A 1 180 ? -25.421 12.423 -29.177 1.00 55.28 180 VAL A O 1
ATOM 1398 N N . GLY A 1 181 ? -27.131 11.657 -30.400 1.00 53.59 181 GLY A N 1
ATOM 1399 C CA . GLY A 1 181 ? -26.402 11.722 -31.658 1.00 53.59 181 GLY A CA 1
ATOM 1400 C C . GLY A 1 181 ? -26.156 13.181 -32.040 1.00 53.59 181 GLY A C 1
ATOM 1401 O O . GLY A 1 181 ? -26.989 14.047 -31.791 1.00 53.59 181 GLY A O 1
ATOM 1402 N N . ARG A 1 182 ? -25.056 13.471 -32.747 1.00 56.94 182 ARG A N 1
ATOM 1403 C CA . ARG A 1 182 ? -24.807 14.802 -33.354 1.00 56.94 182 ARG A CA 1
ATOM 1404 C C . ARG A 1 182 ? -25.924 15.276 -34.312 1.00 56.94 182 ARG A C 1
ATOM 1406 O O . ARG A 1 182 ? -25.871 16.410 -34.771 1.00 56.94 182 ARG A O 1
ATOM 1413 N N . ASN A 1 183 ? -26.901 14.410 -34.596 1.00 57.19 183 ASN A N 1
ATOM 1414 C CA . ASN A 1 183 ? -28.060 14.642 -35.452 1.00 57.19 183 ASN A CA 1
ATOM 1415 C C . ASN A 1 183 ? -29.405 14.629 -34.700 1.00 57.19 183 ASN A C 1
ATOM 1417 O O . ASN A 1 183 ? -30.439 14.700 -35.364 1.00 57.19 183 ASN A O 1
ATOM 1421 N N . ASP A 1 184 ? -29.434 14.521 -33.367 1.00 58.94 184 ASP A N 1
ATOM 1422 C CA . ASP A 1 184 ? -30.700 14.659 -32.644 1.00 58.94 184 ASP A CA 1
ATOM 1423 C C . ASP A 1 184 ? -31.197 16.102 -32.721 1.00 58.94 184 ASP A C 1
ATOM 1425 O O . ASP A 1 184 ? -30.428 17.064 -32.620 1.00 58.94 184 ASP A O 1
ATOM 1429 N N . ALA A 1 185 ? -32.500 16.252 -32.959 1.00 57.78 185 ALA A N 1
ATOM 1430 C CA . ALA A 1 185 ? -33.124 17.553 -33.103 1.00 57.78 185 ALA A CA 1
ATOM 1431 C C . ALA A 1 185 ? -32.924 18.356 -31.813 1.00 57.78 185 ALA A C 1
ATOM 1433 O O . ALA A 1 185 ? -33.423 17.994 -30.750 1.00 57.78 185 ALA A O 1
ATOM 1434 N N . CYS A 1 186 ? -32.200 19.467 -31.923 1.00 54.50 186 CYS A N 1
ATOM 1435 C CA . CYS A 1 186 ? -32.119 20.448 -30.857 1.00 54.50 186 CYS A CA 1
ATOM 1436 C C . CYS A 1 186 ? -33.545 20.946 -30.574 1.00 54.50 186 CYS A C 1
ATOM 1438 O O . CYS A 1 186 ? -34.154 21.585 -31.438 1.00 54.50 186 CYS A O 1
ATOM 1440 N N . LEU A 1 187 ? -34.093 20.620 -29.399 1.00 55.00 187 LEU A N 1
ATOM 1441 C CA . LEU A 1 187 ? -35.354 21.190 -28.936 1.00 55.00 187 LEU A CA 1
ATOM 1442 C C . LEU A 1 187 ? -35.116 22.684 -28.704 1.00 55.00 187 LEU A C 1
ATOM 1444 O O . LEU A 1 187 ? -34.575 23.104 -27.683 1.00 55.00 187 LEU A O 1
ATOM 1448 N N . ARG A 1 188 ? -35.481 23.494 -29.699 1.00 49.59 188 ARG A N 1
ATOM 1449 C CA . ARG A 1 188 ? -35.694 24.925 -29.512 1.00 49.59 188 ARG A CA 1
ATOM 1450 C C . ARG A 1 188 ? -36.980 25.090 -28.709 1.00 49.59 188 ARG A C 1
ATOM 1452 O O . ARG A 1 188 ? -38.057 25.116 -29.288 1.00 49.59 188 ARG A O 1
ATOM 1459 N N . GLU A 1 189 ? -36.851 25.215 -27.397 1.00 49.91 189 GLU A N 1
ATOM 1460 C CA . GLU A 1 189 ? -37.894 25.787 -26.545 1.00 49.91 189 GLU A CA 1
ATOM 1461 C C . GLU A 1 189 ? -37.322 26.991 -25.807 1.00 49.91 189 GLU A C 1
ATOM 1463 O O . GLU A 1 189 ? -36.980 26.909 -24.634 1.00 49.91 189 GLU A O 1
ATOM 1468 N N . TRP A 1 190 ? -37.199 28.105 -26.527 1.00 50.31 190 TRP A N 1
ATOM 1469 C CA . TRP A 1 190 ? -37.243 29.438 -25.934 1.00 50.31 190 TRP A CA 1
ATOM 1470 C C . TRP A 1 190 ? -38.009 30.344 -26.906 1.00 50.31 190 TRP A C 1
ATOM 1472 O O . TRP A 1 190 ? -37.530 30.582 -28.016 1.00 50.31 190 TRP A O 1
ATOM 1482 N N . GLU A 1 191 ? -39.170 30.798 -26.416 1.00 39.44 191 GLU A N 1
ATOM 1483 C CA . GLU A 1 191 ? -40.194 31.712 -26.974 1.00 39.44 191 GLU A CA 1
ATOM 1484 C C . GLU A 1 191 ? -41.350 31.105 -27.785 1.00 39.44 191 GLU A C 1
ATOM 1486 O O . GLU A 1 191 ? -41.168 30.700 -28.955 1.00 39.44 191 GLU A O 1
#

Foldseek 3Di:
DEFQDDDPPDPFADSLLLRLLLLLVLLALADDDCVLQVCLRDPPDDPVVSVSSVVVSVVQLVCLVVLNDDVCVHCVPPLVSLQSSLNSNVSRNVVRVVRVPPDDDDPVLVVLQVLLNLLSVLSNPVPVSVVVCVVVPDPDRDHNVRSVVCNSVSSSSSSVVSVVSHVVVVVVVPPPCPPPPPPPDDPPPDD

Radius of gyration: 20.15 Å; chains: 1; bounding box: 60×53×59 Å